Protein AF-A0A9D2GUN9-F1 (afdb_monomer_lite)

Foldseek 3Di:
DDDPVQVCLLVVLLVWDQDPVGNQKTWDAFPVRDIWIQHNVQQFTRQADPVDPAGQAEPDRPLTGNPDPQSVQLVVVVSLCRNLPQTRNQKYAQDFDDDDPDGLGTQGIFGDDPNATAEGEHTDEPDPRLVVQLVVCLVQNHVQLVVCLSGVRYQKYWYKYWHDDPSHIDMWIFMDGDDPVLSPDNDSRRSSLPGPSHTQGDFDRDPPRHPPRGFRAFDFLLNDDDDDPVVVVVVVVVLVVVCVSVVPPPVVVSVVVVVLLVLLVVQQNVPGDRGDGGLSDDGPPPDDPVRNVVSSVVSSVSSVVVD

Radius of gyration: 21.94 Å; chains: 1; bounding box: 58×34×63 Å

Structure (mmCIF, N/CA/C/O backbone):
data_AF-A0A9D2GUN9-F1
#
_entry.id   AF-A0A9D2GUN9-F1
#
loop_
_atom_site.group_PDB
_atom_site.id
_atom_site.type_symbol
_atom_site.label_atom_id
_atom_site.label_alt_id
_atom_site.label_comp_id
_atom_site.label_asym_id
_atom_site.label_entity_id
_atom_site.label_seq_id
_atom_site.pdbx_PDB_ins_code
_atom_site.Cartn_x
_atom_site.Cartn_y
_atom_site.Cartn_z
_atom_site.occupancy
_atom_site.B_iso_or_equiv
_atom_site.auth_seq_id
_atom_site.auth_comp_id
_atom_site.auth_asym_id
_atom_site.auth_atom_id
_atom_site.pdbx_PDB_model_num
ATOM 1 N N . MET A 1 1 ? -11.005 19.463 8.622 1.00 54.69 1 MET A N 1
ATOM 2 C CA . MET A 1 1 ? -11.793 18.453 9.357 1.00 54.69 1 MET A CA 1
ATOM 3 C C . MET A 1 1 ? -12.747 17.822 8.369 1.00 54.69 1 MET A C 1
ATOM 5 O O . MET A 1 1 ? -13.427 18.565 7.670 1.00 54.69 1 MET A O 1
ATOM 9 N N . ILE A 1 2 ? -12.725 16.495 8.261 1.00 71.75 2 ILE A N 1
ATOM 10 C CA . ILE A 1 2 ? -13.729 15.745 7.501 1.00 71.75 2 ILE A CA 1
ATOM 11 C C . ILE A 1 2 ? -15.067 15.873 8.242 1.00 71.75 2 ILE A C 1
ATOM 13 O O . ILE A 1 2 ? -15.077 15.878 9.473 1.00 71.75 2 ILE A O 1
ATOM 17 N N . ASN A 1 3 ? -16.174 16.079 7.531 1.00 86.44 3 ASN A N 1
ATOM 18 C CA . ASN A 1 3 ? -17.472 16.225 8.191 1.00 86.44 3 ASN A CA 1
ATOM 19 C C . ASN A 1 3 ? -18.106 14.845 8.472 1.00 86.44 3 ASN A C 1
ATOM 21 O O . ASN A 1 3 ? -17.776 13.857 7.817 1.00 86.44 3 ASN A O 1
ATOM 25 N N . ASN A 1 4 ? -19.033 14.768 9.433 1.00 89.88 4 ASN A N 1
ATOM 26 C CA . ASN A 1 4 ? -19.649 13.492 9.824 1.00 89.88 4 ASN A CA 1
ATOM 27 C C . ASN A 1 4 ? -20.390 12.802 8.673 1.00 89.88 4 ASN A C 1
ATOM 29 O O . ASN A 1 4 ? -20.385 11.578 8.607 1.00 89.88 4 ASN A O 1
ATOM 33 N N . GLN A 1 5 ? -20.991 13.562 7.756 1.00 90.94 5 GLN A N 1
ATOM 34 C CA . GLN A 1 5 ? -21.672 12.991 6.596 1.00 90.94 5 GLN A CA 1
ATOM 35 C C . GLN A 1 5 ? -20.683 12.278 5.661 1.00 90.94 5 GLN A C 1
ATOM 37 O O . GLN A 1 5 ? -20.928 11.141 5.277 1.00 90.94 5 GLN A O 1
ATOM 42 N N . GLN A 1 6 ? -19.535 12.894 5.376 1.00 91.31 6 GLN A N 1
ATOM 43 C CA . GLN A 1 6 ? -18.455 12.295 4.590 1.00 91.31 6 GLN A CA 1
ATOM 44 C C . GLN A 1 6 ? -17.904 11.033 5.260 1.00 91.31 6 GLN A C 1
ATOM 46 O O . GLN A 1 6 ? -17.637 10.049 4.576 1.00 91.31 6 GLN A O 1
ATOM 51 N N . ILE A 1 7 ? -17.767 11.032 6.594 1.00 94.62 7 ILE A N 1
ATOM 52 C CA . ILE A 1 7 ? -17.364 9.827 7.333 1.00 94.62 7 ILE A CA 1
ATOM 53 C C . ILE A 1 7 ? -18.411 8.724 7.148 1.00 94.62 7 ILE A C 1
ATOM 55 O O . ILE A 1 7 ? -18.041 7.600 6.823 1.00 94.62 7 ILE A O 1
ATOM 59 N N . VAL A 1 8 ? -19.703 9.028 7.327 1.00 94.94 8 VAL A N 1
ATOM 60 C CA . VAL A 1 8 ? -20.792 8.049 7.156 1.00 94.94 8 VAL A CA 1
ATOM 61 C C . VAL A 1 8 ? -20.799 7.476 5.742 1.00 94.94 8 VAL A C 1
ATOM 63 O O . VAL A 1 8 ? -20.884 6.259 5.592 1.00 94.94 8 VAL A O 1
ATOM 66 N N . GLU A 1 9 ? -20.688 8.315 4.713 1.00 94.38 9 GLU A N 1
ATOM 67 C CA . GLU A 1 9 ? -20.630 7.878 3.314 1.00 94.38 9 GLU A CA 1
ATOM 68 C C . GLU A 1 9 ? -19.440 6.937 3.078 1.00 94.38 9 GLU A C 1
ATOM 70 O O . GLU A 1 9 ? -19.610 5.845 2.532 1.00 94.38 9 GLU A O 1
ATOM 75 N N . PHE A 1 10 ? -18.261 7.298 3.589 1.00 95.75 10 PHE A N 1
ATOM 76 C CA . PHE A 1 10 ? -17.045 6.506 3.437 1.00 95.75 10 PHE A CA 1
ATOM 77 C C . PHE A 1 10 ? -17.117 5.149 4.153 1.00 95.75 10 PHE A C 1
ATOM 79 O O . PHE A 1 10 ? -16.852 4.112 3.544 1.00 95.75 10 PHE A O 1
ATOM 86 N N . ILE A 1 11 ? -17.539 5.112 5.423 1.00 96.94 11 ILE A N 1
ATOM 87 C CA . ILE A 1 11 ? -17.667 3.845 6.163 1.00 96.94 11 ILE A CA 1
ATOM 88 C C . ILE A 1 11 ? -18.816 2.983 5.630 1.00 96.94 11 ILE A C 1
ATOM 90 O O . ILE A 1 11 ? -18.715 1.757 5.624 1.00 96.94 11 ILE A O 1
ATOM 94 N N . SER A 1 12 ? -19.890 3.594 5.127 1.00 95.94 12 SER A N 1
ATOM 95 C CA . SER A 1 12 ? -20.993 2.854 4.505 1.00 95.94 12 SER A CA 1
ATOM 96 C C . SER A 1 12 ? -20.545 2.192 3.204 1.00 95.94 12 SER A C 1
ATOM 98 O O . SER A 1 12 ? -20.917 1.048 2.951 1.00 95.94 12 SER A O 1
ATOM 100 N N . ALA A 1 13 ? -19.693 2.859 2.418 1.00 96.31 13 ALA A N 1
ATOM 101 C CA . ALA A 1 13 ? -19.076 2.279 1.226 1.00 96.31 13 ALA A CA 1
ATOM 102 C C . ALA A 1 13 ? -18.136 1.108 1.559 1.00 96.31 13 ALA A C 1
ATOM 104 O O . ALA A 1 13 ? -18.064 0.146 0.801 1.00 96.31 13 ALA A O 1
ATOM 105 N N . MET A 1 14 ? -17.492 1.133 2.733 1.00 96.62 14 MET A N 1
ATOM 106 C CA . MET A 1 14 ? -16.777 -0.027 3.281 1.00 96.62 14 MET A CA 1
ATOM 107 C C . MET A 1 14 ? -17.716 -1.119 3.816 1.00 96.62 14 MET A C 1
ATOM 109 O O . MET A 1 14 ? -17.244 -2.167 4.237 1.00 96.62 14 MET A O 1
ATOM 113 N N . GLY A 1 15 ? -19.034 -0.923 3.853 1.00 96.56 15 GLY A N 1
ATOM 114 C CA . GLY A 1 15 ? -19.992 -1.915 4.349 1.00 96.56 15 GLY A CA 1
ATOM 115 C C . GLY A 1 15 ? -20.235 -1.891 5.861 1.00 96.56 15 GLY A C 1
ATOM 116 O O . GLY A 1 15 ? -20.828 -2.836 6.389 1.00 96.56 15 GLY A O 1
ATOM 117 N N . TYR A 1 16 ? -19.823 -0.832 6.566 1.00 97.25 16 TYR A N 1
ATOM 118 C CA . TYR A 1 16 ? -20.257 -0.603 7.946 1.00 97.25 16 TYR A CA 1
ATOM 119 C C . TYR A 1 16 ? -21.747 -0.265 7.974 1.00 97.25 16 TYR A C 1
ATOM 121 O O . TYR A 1 16 ? -22.253 0.471 7.128 1.00 97.25 16 TYR A O 1
ATOM 129 N N . LYS A 1 17 ? -22.461 -0.787 8.972 1.00 96.06 17 LYS A N 1
ATOM 130 C CA . LYS A 1 17 ? -23.901 -0.566 9.142 1.00 96.06 17 LYS A CA 1
ATOM 131 C C . LYS A 1 17 ? -24.196 0.002 10.525 1.00 96.06 17 LYS A C 1
ATOM 133 O O . LYS A 1 17 ? -23.518 -0.391 11.477 1.00 96.06 17 LYS A O 1
ATOM 138 N N . PRO A 1 18 ? -25.203 0.879 10.669 1.00 94.75 18 PRO A N 1
ATOM 139 C CA . PRO A 1 18 ? -25.624 1.339 11.982 1.00 94.75 18 PRO A CA 1
ATOM 140 C C . PRO A 1 18 ? -26.090 0.145 12.821 1.00 94.75 18 PRO A C 1
ATOM 142 O O . PRO A 1 18 ? -26.769 -0.763 12.334 1.00 94.75 18 PRO A O 1
ATOM 145 N N . SER A 1 19 ? -25.712 0.144 14.092 1.00 90.50 19 SER A N 1
ATOM 146 C CA . SER A 1 19 ? -26.159 -0.845 15.060 1.00 90.50 19 SER A CA 1
ATOM 147 C C . SER A 1 19 ? -27.660 -0.710 15.279 1.00 90.50 19 SER A C 1
ATOM 149 O O . SER A 1 19 ? -28.186 0.399 15.381 1.00 90.50 19 SER A O 1
ATOM 151 N N . SER A 1 20 ? -28.357 -1.841 15.418 1.00 82.25 20 SER A N 1
ATOM 152 C CA . SER A 1 20 ? -29.814 -1.879 15.613 1.00 82.25 20 SER A CA 1
ATOM 153 C C . SER A 1 20 ? -30.290 -1.047 16.806 1.00 82.25 20 SER A C 1
ATOM 155 O O . SER A 1 20 ? -31.435 -0.607 16.835 1.00 82.25 20 SER A O 1
ATOM 157 N N . ASN A 1 21 ? -29.410 -0.841 17.790 1.00 80.31 21 ASN A N 1
ATOM 158 C CA . ASN A 1 21 ? -29.735 -0.202 19.060 1.00 80.31 21 ASN A CA 1
ATOM 159 C C . ASN A 1 21 ? -29.181 1.229 19.176 1.00 80.31 21 ASN A C 1
ATOM 161 O O . ASN A 1 21 ? -29.486 1.906 20.155 1.00 80.31 21 ASN A O 1
ATOM 165 N N . ASN A 1 22 ? -28.337 1.679 18.238 1.00 82.88 22 ASN A N 1
ATOM 166 C CA . ASN A 1 22 ? -27.714 3.003 18.283 1.00 82.88 22 ASN A CA 1
ATOM 167 C C . ASN A 1 22 ? -27.275 3.463 16.881 1.00 82.88 22 ASN A C 1
ATOM 169 O O . ASN A 1 22 ? -26.319 2.922 16.325 1.00 82.88 22 ASN A O 1
ATOM 173 N N . SER A 1 23 ? -27.934 4.494 16.344 1.00 81.31 23 SER A N 1
ATOM 174 C CA . SER A 1 23 ? -27.620 5.080 15.033 1.00 81.31 23 SER A CA 1
ATOM 175 C C . SER A 1 23 ? -26.269 5.794 14.975 1.00 81.31 23 SER A C 1
ATOM 177 O O . SER A 1 23 ? -25.735 5.968 13.885 1.00 81.31 23 SER A O 1
ATOM 179 N N . ASP A 1 24 ? -25.703 6.176 16.123 1.00 89.44 24 ASP A N 1
ATOM 180 C CA . ASP A 1 24 ? -24.382 6.812 16.216 1.00 89.44 24 ASP A CA 1
ATOM 181 C C . ASP A 1 24 ? -23.243 5.782 16.256 1.00 89.44 24 ASP A C 1
ATOM 183 O O . ASP A 1 24 ? -22.078 6.139 16.419 1.00 89.44 24 ASP A O 1
ATOM 187 N N 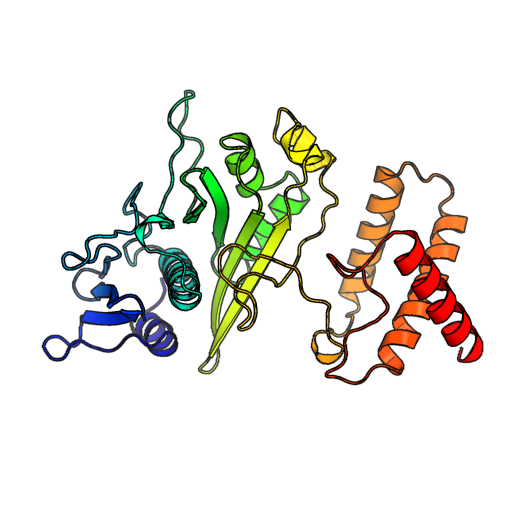. TYR A 1 25 ? -23.563 4.491 16.155 1.00 93.88 25 TYR A N 1
ATOM 188 C CA . TYR A 1 25 ? -22.604 3.407 16.291 1.00 93.88 25 TYR A CA 1
ATOM 189 C C . TYR A 1 25 ? -22.663 2.501 15.070 1.00 93.88 25 TYR A C 1
ATOM 191 O O . TYR A 1 25 ? -23.640 1.783 14.867 1.00 93.88 25 TYR A O 1
ATOM 199 N N . TYR A 1 26 ? -21.614 2.523 14.260 1.00 97.38 26 TYR A N 1
ATOM 200 C CA . TYR A 1 26 ? -21.518 1.739 13.036 1.00 97.38 26 TYR A CA 1
ATOM 201 C C . TYR A 1 26 ? -20.609 0.540 13.259 1.00 97.38 26 TYR A C 1
ATOM 203 O O . TYR A 1 26 ? -19.558 0.670 13.879 1.00 97.38 26 TYR A O 1
ATOM 211 N N . ILE A 1 27 ? -21.004 -0.626 12.759 1.00 96.69 27 ILE A N 1
ATOM 212 C CA . ILE A 1 27 ? -20.282 -1.886 12.942 1.00 96.69 27 ILE A CA 1
ATOM 213 C C . ILE A 1 27 ? -20.088 -2.544 11.582 1.00 96.69 27 ILE A C 1
ATOM 215 O O . ILE A 1 27 ? -21.017 -2.598 10.770 1.00 96.69 27 ILE A O 1
ATOM 219 N N . LYS A 1 28 ? -18.900 -3.101 11.365 1.00 97.50 28 LYS A N 1
ATOM 220 C CA . LYS A 1 28 ? -18.649 -4.083 10.314 1.00 97.50 28 LYS A CA 1
ATOM 221 C C . LYS A 1 28 ? -18.151 -5.375 10.945 1.00 97.50 28 LYS A C 1
ATOM 223 O O . LYS A 1 28 ? -17.263 -5.346 11.792 1.00 97.50 28 LYS A O 1
ATOM 228 N N . ARG A 1 29 ? -18.727 -6.499 10.514 1.00 96.69 29 ARG A N 1
ATOM 229 C CA . ARG A 1 29 ? -18.283 -7.848 10.875 1.00 96.69 29 ARG A CA 1
ATOM 230 C C . ARG A 1 29 ? -17.602 -8.494 9.674 1.00 96.69 29 ARG A C 1
ATOM 232 O O . ARG A 1 29 ? -18.178 -8.515 8.587 1.00 96.69 29 ARG A O 1
ATOM 239 N N . TYR A 1 30 ? -16.404 -9.020 9.883 1.00 96.81 30 TYR A N 1
ATOM 240 C CA . TYR A 1 30 ? -15.588 -9.670 8.857 1.00 96.81 30 TYR A CA 1
ATOM 241 C C . TYR A 1 30 ? -15.845 -11.183 8.811 1.00 96.81 30 TYR A C 1
ATOM 243 O O . TYR A 1 30 ? -16.461 -11.748 9.717 1.00 96.81 30 TYR A O 1
ATOM 251 N N . MET A 1 31 ? -15.372 -11.864 7.760 1.00 93.12 31 MET A N 1
ATOM 252 C CA . MET A 1 31 ? -15.597 -13.309 7.575 1.00 93.12 31 MET A CA 1
ATOM 253 C C . MET A 1 31 ? -15.026 -14.163 8.715 1.00 93.12 31 MET A C 1
ATOM 255 O O . MET A 1 31 ? -15.613 -15.181 9.068 1.00 93.12 31 MET A O 1
ATOM 259 N N . CYS A 1 32 ? -13.918 -13.729 9.323 1.00 91.56 32 CYS A N 1
ATOM 260 C CA . CYS A 1 32 ? -13.319 -14.365 10.500 1.00 91.56 32 CYS A CA 1
ATOM 261 C C . CYS A 1 32 ? -14.127 -14.152 11.796 1.00 91.56 32 CYS A C 1
ATOM 263 O O . CYS A 1 32 ? -13.738 -14.645 12.849 1.00 91.56 32 CYS A O 1
ATOM 265 N N . GLY A 1 33 ? -15.240 -13.416 11.739 1.00 94.88 33 GLY A N 1
ATOM 266 C CA . GLY A 1 33 ? -16.088 -13.097 12.886 1.00 94.88 33 GLY A CA 1
ATOM 267 C C . GLY A 1 33 ? -15.685 -11.833 13.647 1.00 94.88 33 GLY A C 1
ATOM 268 O O . GLY A 1 33 ? -16.486 -11.378 14.458 1.00 94.88 33 GLY A O 1
ATOM 269 N N . TYR A 1 34 ? -14.516 -11.249 13.356 1.00 97.69 34 TYR A N 1
ATOM 270 C CA . TYR A 1 34 ? -14.033 -10.016 13.988 1.00 97.69 34 TYR A CA 1
ATOM 271 C C . TYR A 1 34 ? -14.960 -8.829 13.704 1.00 97.69 34 TYR A C 1
ATOM 273 O O . TYR A 1 34 ? -15.482 -8.705 12.591 1.00 97.69 34 TYR A O 1
ATOM 281 N N . GLU A 1 35 ? -15.145 -7.944 14.681 1.00 96.88 35 GLU A N 1
ATOM 282 C CA . GLU A 1 35 ? -15.937 -6.717 14.548 1.00 96.88 35 GLU A CA 1
ATOM 283 C C . GLU A 1 35 ? -15.080 -5.457 14.742 1.00 96.88 35 GLU A C 1
ATOM 285 O O . GLU A 1 35 ? -14.403 -5.309 15.754 1.00 96.88 35 GLU A O 1
ATOM 290 N N . ILE A 1 36 ? -15.170 -4.502 13.809 1.00 98.00 36 ILE A N 1
ATOM 291 C CA . ILE A 1 36 ? -14.683 -3.128 14.024 1.00 98.00 36 ILE A CA 1
ATOM 292 C C . ILE A 1 36 ? -15.884 -2.197 14.141 1.00 98.00 36 ILE A C 1
ATOM 294 O O . ILE A 1 36 ? -16.862 -2.326 13.396 1.00 98.00 36 ILE A O 1
ATOM 298 N N . CYS A 1 37 ? -15.788 -1.229 15.053 1.00 96.06 37 CYS A N 1
ATOM 299 C CA . CYS A 1 37 ? -16.808 -0.209 15.254 1.00 96.06 37 CYS A CA 1
ATOM 300 C C . CYS A 1 37 ? -16.318 1.223 15.046 1.00 96.06 37 CYS A C 1
ATOM 302 O O . CYS A 1 37 ? -15.150 1.544 15.247 1.00 96.06 37 CYS A O 1
ATOM 304 N N . VAL A 1 38 ? -17.259 2.094 14.689 1.00 97.69 38 VAL A N 1
ATOM 305 C CA . VAL A 1 38 ? -17.090 3.542 14.564 1.00 97.69 38 VAL A CA 1
ATOM 306 C C . VAL A 1 38 ? -18.175 4.212 15.413 1.00 97.69 38 VAL A C 1
ATOM 308 O O . VAL A 1 38 ? -19.363 4.114 15.107 1.00 97.69 38 VAL A O 1
ATOM 311 N N . ASP A 1 39 ? -17.767 4.843 16.513 1.00 96.12 39 ASP A N 1
ATOM 312 C CA . ASP A 1 39 ? -18.625 5.498 17.507 1.00 96.12 39 ASP A CA 1
ATOM 313 C C . ASP A 1 39 ? -18.595 7.017 17.289 1.00 96.12 39 ASP A C 1
ATOM 315 O O . ASP A 1 39 ? -17.636 7.691 17.668 1.00 96.12 39 ASP A O 1
ATOM 319 N N . PHE A 1 40 ? -19.650 7.569 16.688 1.00 95.25 40 PHE A N 1
ATOM 320 C CA . PHE A 1 40 ? -19.777 9.004 16.416 1.00 95.25 40 PHE A CA 1
ATOM 321 C C . PHE A 1 40 ? -20.025 9.833 17.675 1.00 95.25 40 PHE A C 1
ATOM 323 O O . PHE A 1 40 ? -19.707 11.018 17.694 1.00 95.25 40 PHE A O 1
ATOM 330 N N . LYS A 1 41 ? -20.555 9.231 18.747 1.00 93.31 41 LYS A N 1
ATOM 331 C CA . LYS A 1 41 ? -20.778 9.939 20.012 1.00 93.31 41 LYS A CA 1
ATOM 332 C C . LYS A 1 41 ? -19.463 10.176 20.750 1.00 93.31 41 LYS A C 1
ATOM 334 O O . LYS A 1 41 ? -19.302 11.204 21.405 1.00 93.31 41 LYS A O 1
ATOM 339 N N . LYS A 1 42 ? -18.545 9.210 20.677 1.00 94.19 42 LYS A N 1
ATOM 340 C CA . LYS A 1 42 ? -17.195 9.321 21.248 1.00 94.19 42 LYS A CA 1
ATOM 341 C C . LYS A 1 42 ? -16.154 9.837 20.259 1.00 94.19 42 LYS A C 1
ATOM 343 O O . LYS A 1 42 ? -15.033 10.100 20.685 1.00 94.19 42 LYS A O 1
ATOM 348 N N . GLU A 1 43 ? -16.511 9.957 18.982 1.00 95.69 43 GLU A N 1
ATOM 349 C CA . GLU A 1 43 ? -15.595 10.267 17.880 1.00 95.69 43 GLU A CA 1
ATOM 350 C C . GLU A 1 43 ? -14.401 9.298 17.838 1.00 95.69 43 GLU A C 1
ATOM 352 O O . GLU A 1 43 ? -13.233 9.699 17.763 1.00 95.69 43 GLU A O 1
ATOM 357 N N . GLN A 1 44 ? -14.703 8.000 17.946 1.00 96.38 44 GLN A N 1
ATOM 358 C CA . GLN A 1 44 ? -13.723 6.924 18.093 1.00 96.38 44 GLN A CA 1
ATOM 359 C C . GLN A 1 44 ? -13.912 5.808 17.071 1.00 96.38 44 GLN A C 1
ATOM 361 O O . GLN A 1 44 ? -15.027 5.440 16.711 1.00 96.38 44 GLN A O 1
ATOM 366 N N . ILE A 1 45 ? -12.791 5.225 16.664 1.00 98.00 45 ILE A N 1
ATOM 367 C CA . ILE A 1 45 ? -12.731 3.974 15.914 1.00 98.00 45 ILE A CA 1
ATOM 368 C C . ILE A 1 45 ? -12.275 2.908 16.904 1.00 98.00 45 ILE A C 1
ATOM 370 O O . ILE A 1 45 ? -11.199 3.021 17.490 1.00 98.00 45 ILE A O 1
ATOM 374 N N . CYS A 1 46 ? -13.093 1.889 17.131 1.00 96.62 46 CYS A N 1
ATOM 375 C CA . CYS A 1 46 ? -12.784 0.821 18.065 1.00 96.62 46 CYS A CA 1
ATOM 376 C C . CYS A 1 46 ? -12.328 -0.428 17.310 1.00 96.62 46 CYS A C 1
ATOM 378 O O . CYS A 1 46 ? -13.129 -1.195 16.780 1.00 96.62 46 CYS A O 1
ATOM 380 N N . TYR A 1 47 ? -11.003 -0.585 17.278 1.00 97.44 47 TYR A N 1
ATOM 381 C CA . TYR A 1 47 ? -10.304 -1.705 16.651 1.00 97.44 47 TYR A CA 1
ATOM 382 C C . TYR A 1 47 ? -10.276 -2.973 17.508 1.00 97.44 47 TYR A C 1
ATOM 384 O O . TYR A 1 47 ? -9.990 -4.022 16.962 1.00 97.44 47 TYR A O 1
ATOM 392 N N . ILE A 1 48 ? -10.542 -2.888 18.819 1.00 95.75 48 ILE A N 1
ATOM 393 C CA . ILE A 1 48 ? -10.554 -4.043 19.732 1.00 95.75 48 ILE A CA 1
ATOM 394 C C . ILE A 1 48 ? -11.958 -4.646 19.792 1.00 95.75 48 ILE A C 1
ATOM 396 O O . ILE A 1 48 ? -12.895 -3.992 20.258 1.00 95.75 48 ILE A O 1
ATOM 400 N N . ASP A 1 49 ? -12.077 -5.914 19.407 1.00 93.56 49 ASP A N 1
ATOM 401 C CA . ASP A 1 49 ? -13.309 -6.694 19.519 1.00 93.56 49 ASP A CA 1
ATOM 402 C C . ASP A 1 49 ? -13.299 -7.522 20.804 1.00 93.56 49 ASP A C 1
ATOM 404 O O . ASP A 1 49 ? -12.712 -8.598 20.866 1.00 93.56 49 ASP A O 1
ATOM 408 N N . THR A 1 50 ? -13.998 -7.075 21.842 1.00 89.69 50 THR A N 1
ATOM 409 C CA . THR A 1 50 ? -14.016 -7.762 23.145 1.00 89.69 50 THR A CA 1
ATOM 410 C C . THR A 1 50 ? -14.591 -9.184 23.119 1.00 89.69 50 THR A C 1
ATOM 412 O O . THR A 1 50 ? -14.473 -9.893 24.119 1.00 89.69 50 THR A O 1
ATOM 415 N N . LYS A 1 51 ? -15.209 -9.616 22.013 1.00 90.19 51 LYS A N 1
ATOM 416 C CA . LYS A 1 51 ? -15.753 -10.971 21.840 1.00 90.19 51 LYS A CA 1
ATOM 417 C C . LYS A 1 51 ? -14.786 -11.921 21.128 1.00 90.19 51 LYS A C 1
ATOM 419 O O . LYS A 1 51 ? -15.042 -13.123 21.112 1.00 90.19 51 LYS A O 1
ATOM 424 N N . SER A 1 52 ? -13.709 -11.404 20.540 1.00 91.19 52 SER A N 1
ATOM 425 C CA . SER A 1 52 ? -12.712 -12.191 19.811 1.00 91.19 52 SER A CA 1
ATOM 426 C C . SER A 1 52 ? -11.546 -12.613 20.714 1.00 91.19 52 SER A C 1
ATOM 428 O O . SER A 1 52 ? -11.122 -11.875 21.605 1.00 91.19 52 SER A O 1
ATOM 430 N N . SER A 1 53 ? -10.980 -13.796 20.472 1.00 90.50 53 SER A N 1
ATOM 431 C CA . SER A 1 53 ? -9.722 -14.231 21.099 1.00 90.50 53 SER A CA 1
ATOM 432 C C . SER A 1 53 ? -8.478 -13.677 20.398 1.00 90.50 53 SER A C 1
ATOM 434 O O . SER A 1 53 ? -7.406 -13.634 20.995 1.00 90.50 53 SER A O 1
ATOM 436 N N . GLU A 1 54 ? -8.608 -13.258 19.141 1.00 92.56 54 GLU A N 1
ATOM 437 C CA . GLU A 1 54 ? -7.543 -12.636 18.351 1.00 92.56 54 GLU A CA 1
ATOM 438 C C . GLU A 1 54 ? -7.802 -11.137 18.261 1.00 92.56 54 GLU A C 1
ATOM 440 O O . GLU A 1 54 ? -8.932 -10.745 17.989 1.00 92.56 54 GLU A O 1
ATOM 445 N N . GLN A 1 55 ? -6.790 -10.300 18.492 1.00 96.94 55 GLN A N 1
ATOM 446 C CA . GLN A 1 55 ? -6.956 -8.847 18.555 1.00 96.94 55 GLN A CA 1
ATOM 447 C C . GLN A 1 55 ? -5.963 -8.130 17.665 1.00 96.94 55 GLN A C 1
ATOM 449 O O . GLN A 1 55 ? -4.783 -8.464 17.707 1.00 96.94 55 GLN A O 1
ATOM 454 N N . ILE A 1 56 ? -6.422 -7.085 16.975 1.00 98.19 56 ILE A N 1
ATOM 455 C CA . ILE A 1 56 ? -5.520 -6.052 16.465 1.00 98.19 56 ILE A CA 1
ATOM 456 C C . ILE A 1 56 ? -4.701 -5.508 17.639 1.00 98.19 56 ILE A C 1
ATOM 458 O O . ILE A 1 56 ? -5.235 -5.195 18.707 1.00 98.19 56 ILE A O 1
ATOM 462 N N . ILE A 1 57 ? -3.391 -5.411 17.449 1.00 97.50 57 ILE A N 1
ATOM 463 C CA . ILE A 1 57 ? -2.458 -4.959 18.477 1.00 97.50 57 ILE A CA 1
ATOM 464 C C . ILE A 1 57 ? -2.331 -3.440 18.364 1.00 97.50 57 ILE A C 1
ATOM 466 O O . ILE A 1 57 ? -2.028 -2.919 17.297 1.00 97.50 57 ILE A O 1
ATOM 470 N N . LEU A 1 58 ? -2.544 -2.711 19.459 1.00 96.62 58 LEU A N 1
ATOM 471 C CA . LEU A 1 58 ? -2.446 -1.249 19.475 1.00 96.62 58 LEU A CA 1
ATOM 472 C C . LEU A 1 58 ? -1.166 -0.807 20.192 1.00 96.62 58 LEU A C 1
ATOM 474 O O . LEU A 1 58 ? -1.034 -1.005 21.399 1.00 96.62 58 LEU A O 1
ATOM 478 N N . GLY A 1 59 ? -0.236 -0.181 19.466 1.00 93.50 59 GLY A N 1
ATOM 479 C CA . GLY A 1 59 ? 0.929 0.502 20.044 1.00 93.50 59 GLY A CA 1
ATOM 480 C C . GLY A 1 59 ? 0.602 1.902 20.586 1.00 93.50 59 GLY A C 1
ATOM 481 O O . GLY A 1 59 ? 1.301 2.432 21.459 1.00 93.50 59 GLY A O 1
ATOM 482 N N . ASP A 1 60 ? -0.480 2.503 20.088 1.00 91.81 60 ASP A N 1
ATOM 483 C CA . ASP A 1 60 ? -1.092 3.746 20.557 1.00 91.81 60 ASP A CA 1
ATOM 484 C C . ASP A 1 60 ? -2.562 3.820 20.090 1.00 91.81 60 ASP A C 1
ATOM 486 O O . ASP A 1 60 ? -3.056 2.938 19.396 1.00 91.81 60 ASP A O 1
ATOM 490 N N . THR A 1 61 ? -3.267 4.886 20.466 1.00 93.19 61 THR A N 1
ATOM 491 C CA . THR A 1 61 ? -4.670 5.166 20.116 1.00 93.19 61 THR A CA 1
ATOM 492 C C . THR A 1 61 ? -4.825 6.447 19.284 1.00 93.19 61 THR A C 1
ATOM 494 O O . THR A 1 61 ? -5.938 6.933 19.051 1.00 93.19 61 THR A O 1
ATOM 497 N N . THR A 1 62 ? -3.712 7.019 18.807 1.00 92.94 62 THR A N 1
ATOM 498 C CA . THR A 1 62 ? -3.688 8.251 18.003 1.00 92.94 62 THR A CA 1
ATOM 499 C C . THR A 1 62 ? -4.418 8.115 16.664 1.00 92.94 62 THR A C 1
ATOM 501 O O . THR A 1 62 ? -5.052 9.085 16.241 1.00 92.94 62 THR A O 1
ATOM 504 N N . THR A 1 63 ? -4.455 6.911 16.085 1.00 94.38 63 THR A N 1
ATOM 505 C CA . THR A 1 63 ? -5.216 6.563 14.867 1.00 94.38 63 THR A CA 1
ATOM 506 C C . THR A 1 63 ? -6.656 6.103 15.134 1.00 94.38 63 THR A C 1
ATOM 508 O O . THR A 1 63 ? -7.397 5.780 14.210 1.00 94.38 63 THR A O 1
ATOM 511 N N . SER A 1 64 ? -7.097 6.076 16.397 1.00 96.31 64 SER A N 1
ATOM 512 C CA . SER A 1 64 ? -8.399 5.528 16.822 1.00 96.31 64 SER A CA 1
ATOM 513 C C . SER A 1 64 ? -9.466 6.598 17.110 1.00 96.31 64 SER A C 1
ATOM 515 O O . SER A 1 64 ? -10.409 6.356 17.860 1.00 96.31 64 SER A O 1
ATOM 517 N N . ASN A 1 65 ? -9.319 7.811 16.569 1.00 96.12 65 ASN A N 1
ATOM 518 C CA . ASN A 1 65 ? -10.211 8.953 16.829 1.00 96.12 65 ASN A CA 1
ATOM 519 C C . ASN A 1 65 ? -10.471 9.787 15.563 1.00 96.12 65 ASN A C 1
ATOM 521 O O . ASN A 1 65 ? -9.794 9.599 14.559 1.00 96.12 65 ASN A O 1
ATOM 525 N N . PHE A 1 66 ? -11.412 10.733 15.597 1.00 95.44 66 PHE A N 1
ATOM 526 C CA . PHE A 1 66 ? -11.790 11.507 14.398 1.00 95.44 66 PHE A CA 1
ATOM 527 C C . PHE A 1 66 ? -10.979 12.803 14.200 1.00 95.44 66 PHE A C 1
ATOM 529 O O . PHE A 1 66 ? -11.273 13.590 13.300 1.00 95.44 66 PHE A O 1
ATOM 536 N N . LYS A 1 67 ? -9.953 13.065 15.027 1.00 93.50 67 LYS A N 1
ATOM 537 C CA . LYS A 1 67 ? -9.228 14.351 15.015 1.00 93.50 67 LYS A CA 1
ATOM 538 C C . LYS A 1 67 ? -8.396 14.562 13.752 1.00 93.50 67 LYS A C 1
ATOM 540 O O . LYS A 1 67 ? -8.169 15.708 13.368 1.00 93.50 67 LYS A O 1
ATOM 545 N N . ASN A 1 68 ? -7.935 13.483 13.124 1.00 93.81 68 ASN A N 1
ATOM 546 C CA . ASN A 1 68 ? -7.177 13.522 11.879 1.00 93.81 68 ASN A CA 1
ATOM 547 C C . ASN A 1 68 ? -7.908 12.709 10.805 1.00 93.81 68 ASN A C 1
ATOM 549 O O . ASN A 1 68 ? -8.287 11.567 11.045 1.00 93.81 68 ASN A O 1
ATOM 553 N N . SER A 1 69 ? -8.087 13.283 9.613 1.00 94.00 69 SER A N 1
ATOM 554 C CA . SER A 1 69 ? -8.681 12.576 8.473 1.00 94.00 69 SER A CA 1
ATOM 555 C C . SER A 1 69 ? -7.854 11.366 8.031 1.00 94.00 69 SER A C 1
ATOM 557 O O . SER A 1 69 ? -8.421 10.412 7.510 1.00 94.00 69 SER A O 1
ATOM 559 N N . GLU A 1 70 ? -6.541 11.375 8.280 1.00 96.38 70 GLU A N 1
ATOM 560 C CA . GLU A 1 70 ? -5.652 10.232 8.025 1.00 96.38 70 GLU A CA 1
ATOM 561 C C . GLU A 1 70 ? -6.084 8.972 8.789 1.00 96.38 70 GLU A C 1
ATOM 563 O O . GLU A 1 70 ? -5.965 7.868 8.269 1.00 96.38 70 GLU A O 1
ATOM 568 N N . ASN A 1 71 ? -6.709 9.123 9.962 1.00 97.50 71 ASN A N 1
ATOM 569 C CA . ASN A 1 71 ? -7.195 7.994 10.757 1.00 97.50 71 ASN A CA 1
ATOM 570 C C . ASN A 1 71 ? -8.268 7.175 10.022 1.00 97.50 71 ASN A C 1
ATOM 572 O O . ASN A 1 71 ? -8.399 5.975 10.256 1.00 97.50 71 ASN A O 1
ATOM 576 N N . PHE A 1 72 ? -9.019 7.797 9.108 1.00 97.94 72 PHE A N 1
ATOM 577 C CA . PHE A 1 72 ? -9.980 7.084 8.268 1.00 97.94 72 PHE A CA 1
ATOM 578 C C . PHE A 1 72 ? -9.307 6.360 7.098 1.00 97.94 72 PHE A C 1
ATOM 580 O O . PHE A 1 72 ? -9.798 5.314 6.687 1.00 97.94 72 PHE A O 1
ATOM 587 N N . VAL A 1 73 ? -8.165 6.853 6.608 1.00 98.50 73 VAL A N 1
ATOM 588 C CA . VAL A 1 73 ? -7.331 6.119 5.641 1.00 98.50 73 VAL A CA 1
ATOM 589 C C . VAL A 1 73 ? -6.746 4.869 6.304 1.00 98.50 73 VAL A C 1
ATOM 591 O O . VAL A 1 73 ? -6.802 3.790 5.721 1.00 98.50 73 VAL A O 1
ATOM 594 N N . VAL A 1 74 ? -6.276 4.988 7.553 1.00 98.75 74 VAL A N 1
ATOM 595 C CA . VAL A 1 74 ? -5.829 3.839 8.362 1.00 98.75 74 VAL A CA 1
ATOM 596 C C . VAL A 1 74 ? -6.963 2.828 8.541 1.00 98.75 74 VAL A C 1
ATOM 598 O O . VAL A 1 74 ? -6.770 1.645 8.270 1.00 98.75 74 VAL A O 1
ATOM 601 N N . LEU A 1 75 ? -8.163 3.281 8.929 1.00 98.75 75 LEU A N 1
ATOM 602 C CA . LEU A 1 75 ? -9.344 2.418 9.052 1.00 98.75 75 LEU A CA 1
ATOM 603 C C . LEU A 1 75 ? -9.650 1.671 7.753 1.00 98.75 75 LEU A C 1
ATOM 605 O O . LEU A 1 75 ? -9.934 0.476 7.781 1.00 98.75 75 LEU A O 1
ATOM 609 N N . GLU A 1 76 ? -9.600 2.364 6.620 1.00 98.62 76 GLU A N 1
ATOM 610 C CA . GLU A 1 76 ? -9.923 1.766 5.331 1.00 98.62 76 GLU A CA 1
ATOM 611 C C . GLU A 1 76 ? -8.840 0.781 4.858 1.00 98.62 76 GLU A C 1
ATOM 613 O O . GLU A 1 76 ? -9.173 -0.290 4.346 1.00 98.62 76 GLU A O 1
ATOM 618 N N . CYS A 1 77 ? -7.566 1.044 5.154 1.00 98.81 77 CYS A N 1
ATOM 619 C CA . CYS A 1 77 ? -6.485 0.089 4.920 1.00 98.81 77 CYS A CA 1
ATOM 620 C C . CYS A 1 77 ? -6.641 -1.177 5.787 1.00 98.81 77 CYS A C 1
ATOM 622 O O . CYS A 1 77 ? -6.583 -2.299 5.276 1.00 98.81 77 CYS A O 1
ATOM 624 N N . VAL A 1 78 ? -6.930 -1.018 7.088 1.00 98.81 78 VAL A N 1
ATOM 625 C CA . VAL A 1 78 ? -7.236 -2.136 8.004 1.00 98.81 78 VAL A CA 1
ATOM 626 C C . VAL A 1 78 ? -8.439 -2.931 7.510 1.00 98.81 78 VAL A C 1
ATOM 628 O O . VAL A 1 78 ? -8.411 -4.163 7.510 1.00 98.81 78 VAL A O 1
ATOM 631 N N . ASN A 1 79 ? -9.482 -2.242 7.044 1.00 98.56 79 ASN A N 1
ATOM 632 C CA . ASN A 1 79 ? -10.654 -2.877 6.465 1.00 98.56 79 ASN A CA 1
ATOM 633 C C . ASN A 1 79 ? -10.272 -3.804 5.300 1.00 98.56 79 ASN A C 1
ATOM 635 O O . ASN A 1 79 ? -10.698 -4.959 5.291 1.00 98.56 79 ASN A O 1
ATOM 639 N N . ARG A 1 80 ? -9.440 -3.333 4.361 1.00 98.31 80 ARG A N 1
ATOM 640 C CA . ARG A 1 80 ? -8.978 -4.159 3.236 1.00 98.31 80 ARG A CA 1
ATOM 641 C C . ARG A 1 80 ? -8.152 -5.350 3.696 1.00 98.31 80 ARG A C 1
ATOM 643 O O . ARG A 1 80 ? -8.372 -6.450 3.200 1.00 98.31 80 ARG A O 1
ATOM 650 N N . LEU A 1 81 ? -7.236 -5.167 4.649 1.00 98.69 81 LEU A N 1
ATOM 651 C CA . LEU A 1 81 ? -6.444 -6.273 5.202 1.00 98.69 81 LEU A CA 1
ATOM 652 C C . LEU A 1 81 ? -7.354 -7.374 5.775 1.00 98.69 81 LEU A C 1
ATOM 654 O O . LEU A 1 81 ? -7.199 -8.552 5.448 1.00 98.69 81 LEU A O 1
ATOM 658 N N . LEU A 1 82 ? -8.360 -7.005 6.566 1.00 98.38 82 LEU A N 1
ATOM 659 C CA . LEU A 1 82 ? -9.302 -7.973 7.129 1.00 98.38 82 LEU A CA 1
ATOM 660 C C . LEU A 1 82 ? -10.195 -8.627 6.061 1.00 98.38 82 LEU A C 1
ATOM 662 O O . LEU A 1 82 ? -10.472 -9.822 6.150 1.00 98.38 82 LEU A O 1
ATOM 666 N N . GLU A 1 83 ? -10.614 -7.893 5.025 1.00 97.56 83 GLU A N 1
ATOM 667 C CA . GLU A 1 83 ? -11.361 -8.459 3.888 1.00 97.56 83 GLU A CA 1
ATOM 668 C C . GLU A 1 83 ? -10.530 -9.440 3.058 1.00 97.56 83 GLU A C 1
ATOM 670 O O . GLU A 1 83 ? -11.054 -10.462 2.614 1.00 97.56 83 GLU A O 1
ATOM 675 N N . LYS A 1 84 ? -9.229 -9.173 2.892 1.00 96.81 84 LYS A N 1
ATOM 676 C CA . LYS A 1 84 ? -8.291 -10.104 2.254 1.00 96.81 84 LYS A CA 1
ATOM 677 C C . LYS A 1 84 ? -8.095 -11.385 3.064 1.00 96.81 84 LYS A C 1
ATOM 679 O O . LYS A 1 84 ? -7.748 -12.405 2.476 1.00 96.81 84 LYS A O 1
ATOM 684 N N . GLY A 1 85 ? -8.333 -11.342 4.375 1.00 96.88 85 GLY A N 1
ATOM 685 C CA . GLY A 1 85 ? -8.198 -12.486 5.275 1.00 96.88 85 GLY A CA 1
ATOM 686 C C . GLY A 1 85 ? -6.925 -12.478 6.122 1.00 96.88 85 GLY A C 1
ATOM 687 O O . GLY A 1 85 ? -6.545 -13.528 6.635 1.00 96.88 85 GLY A O 1
ATOM 688 N N . TYR A 1 86 ? -6.261 -11.327 6.283 1.00 97.94 86 TYR A N 1
ATOM 689 C CA . TYR A 1 86 ? -5.225 -11.188 7.309 1.00 97.94 86 TYR A CA 1
ATOM 690 C C . TYR A 1 86 ? -5.856 -11.362 8.698 1.00 97.94 86 TYR A C 1
ATOM 692 O O . TYR A 1 86 ? -6.913 -10.796 8.987 1.00 97.94 86 TYR A O 1
ATOM 700 N N . ALA A 1 87 ? -5.222 -12.159 9.560 1.00 97.31 87 ALA A N 1
ATOM 701 C CA . ALA A 1 87 ? -5.729 -12.414 10.906 1.00 97.31 87 ALA A CA 1
ATOM 702 C C . ALA A 1 87 ? -5.638 -11.137 11.767 1.00 97.31 87 ALA A C 1
ATOM 704 O O . ALA A 1 87 ? -4.615 -10.450 11.693 1.00 97.31 87 ALA A O 1
ATOM 705 N N . PRO A 1 88 ? -6.634 -10.805 12.614 1.00 98.06 88 PRO A N 1
ATOM 706 C CA . PRO A 1 88 ? -6.591 -9.592 13.436 1.00 98.06 88 PRO A CA 1
ATOM 707 C C . PRO A 1 88 ? -5.316 -9.474 14.285 1.00 98.06 88 PRO A C 1
ATOM 709 O O . PRO A 1 88 ? -4.698 -8.417 14.317 1.00 98.06 88 PRO A O 1
ATOM 712 N N . ASN A 1 89 ? -4.863 -10.580 14.888 1.00 97.38 89 ASN A N 1
ATOM 713 C CA . ASN A 1 89 ? -3.627 -10.654 15.687 1.00 97.38 89 ASN A CA 1
ATOM 714 C C . ASN A 1 89 ? -2.315 -10.522 14.900 1.00 97.38 89 ASN A C 1
ATOM 716 O O . ASN A 1 89 ? -1.248 -10.466 15.509 1.00 97.38 89 ASN A O 1
ATOM 720 N N . SER A 1 90 ? -2.382 -10.450 13.572 1.00 98.19 90 SER A N 1
ATOM 721 C CA . SER A 1 90 ? -1.239 -10.140 12.717 1.00 98.19 90 SER A CA 1
ATOM 722 C C . SER A 1 90 ? -1.111 -8.649 12.407 1.00 98.19 90 SER A C 1
ATOM 724 O O . SER A 1 90 ? -0.089 -8.237 11.868 1.00 98.19 90 SER A O 1
ATOM 726 N N . ILE A 1 91 ? -2.119 -7.835 12.735 1.00 98.69 91 ILE A N 1
ATOM 727 C CA . ILE A 1 91 ? -2.150 -6.404 12.427 1.00 98.69 91 ILE A CA 1
ATOM 728 C C . ILE A 1 91 ? -1.785 -5.623 13.692 1.00 98.69 91 ILE A C 1
ATOM 730 O O . ILE A 1 91 ? -2.447 -5.736 14.725 1.00 98.69 91 ILE A O 1
ATOM 734 N N . VAL A 1 92 ? -0.741 -4.804 13.601 1.00 98.44 92 VAL A N 1
ATOM 735 C CA . VAL A 1 92 ? -0.294 -3.888 14.653 1.00 98.44 92 VAL A CA 1
ATOM 736 C C . VAL A 1 92 ? -0.509 -2.458 14.172 1.00 98.44 92 VAL A C 1
ATOM 738 O O . VAL A 1 92 ? 0.018 -2.080 13.130 1.00 98.44 92 VAL A O 1
ATOM 741 N N . LEU A 1 93 ? -1.251 -1.654 14.927 1.00 98.50 93 LEU A N 1
ATOM 742 C CA . LEU A 1 93 ? -1.423 -0.227 14.657 1.00 98.50 93 LEU A CA 1
ATOM 743 C C . LEU A 1 93 ? -0.474 0.606 15.505 1.00 98.50 93 LEU A C 1
ATOM 745 O O . LEU A 1 93 ? -0.258 0.293 16.679 1.00 98.50 93 LEU A O 1
ATOM 749 N N . GLU A 1 94 ? 0.032 1.698 14.935 1.00 96.19 94 GLU A N 1
ATOM 750 C CA . GLU A 1 94 ? 0.908 2.652 15.625 1.00 96.19 94 GLU A CA 1
ATOM 751 C C . GLU A 1 94 ? 2.138 1.963 16.245 1.00 96.19 94 GLU A C 1
ATOM 753 O O . GLU A 1 94 ? 2.485 2.200 17.409 1.00 96.19 94 GLU A O 1
ATOM 758 N N . ASN A 1 95 ? 2.783 1.066 15.489 1.00 95.00 95 ASN A N 1
ATOM 759 C CA . ASN A 1 95 ? 3.920 0.293 15.978 1.00 95.00 95 ASN A CA 1
ATOM 760 C C . ASN A 1 95 ? 5.088 1.215 16.355 1.00 95.00 95 ASN A C 1
ATOM 762 O O . ASN A 1 95 ? 5.498 2.087 15.582 1.00 95.00 95 ASN A O 1
ATOM 766 N N . LYS A 1 96 ? 5.652 0.983 17.544 1.00 91.12 96 LYS A N 1
ATOM 767 C CA . LYS A 1 96 ? 6.791 1.726 18.092 1.00 91.12 96 LYS A CA 1
ATOM 768 C C . LYS A 1 96 ? 7.953 0.774 18.307 1.00 91.12 96 LYS A C 1
ATOM 770 O O . LYS A 1 96 ? 7.818 -0.210 19.031 1.00 91.12 96 LYS A O 1
ATOM 775 N N . TRP A 1 97 ? 9.120 1.111 17.774 1.00 86.31 97 TRP A N 1
ATOM 776 C CA . TRP A 1 97 ? 10.347 0.406 18.129 1.00 86.31 97 TRP A CA 1
ATOM 777 C C . TRP A 1 97 ? 10.934 1.004 19.403 1.00 86.31 97 TRP A C 1
ATOM 779 O O . TRP A 1 97 ? 11.214 2.202 19.496 1.00 86.31 97 TRP A O 1
ATOM 789 N N . GLY A 1 98 ? 11.111 0.154 20.410 1.00 64.75 98 GLY A N 1
ATOM 790 C CA . GLY A 1 98 ? 11.802 0.534 21.629 1.00 64.75 98 GLY A CA 1
ATOM 791 C C . GLY A 1 98 ? 13.304 0.668 21.378 1.00 64.75 98 GLY A C 1
ATOM 792 O O . GLY A 1 98 ? 13.934 -0.310 20.995 1.00 64.75 98 GLY A O 1
ATOM 793 N N . LEU A 1 99 ? 13.851 1.845 21.718 1.00 49.50 99 LEU A N 1
ATOM 794 C CA . LEU A 1 99 ? 15.251 2.149 22.096 1.00 49.50 99 LEU A CA 1
ATOM 795 C C . LEU A 1 99 ? 16.097 2.961 21.089 1.00 49.50 99 LEU A C 1
ATOM 797 O O . LEU A 1 99 ? 16.566 2.464 20.070 1.00 49.50 99 LEU A O 1
ATOM 801 N N . GLY A 1 100 ? 16.399 4.213 21.481 1.00 43.75 100 GLY A N 1
ATOM 802 C CA . GLY A 1 100 ? 17.477 5.038 20.913 1.00 43.75 100 GLY A CA 1
ATOM 803 C C . GLY A 1 100 ? 17.270 6.558 21.025 1.00 43.75 100 GLY A C 1
ATOM 804 O O . GLY A 1 100 ? 16.981 7.198 20.025 1.00 43.75 100 GLY A O 1
ATOM 805 N N . HIS A 1 101 ? 17.419 7.136 22.227 1.00 41.19 101 HIS A N 1
ATOM 806 C CA . HIS A 1 101 ? 17.450 8.572 22.609 1.00 41.19 101 HIS A CA 1
ATOM 807 C C . HIS A 1 101 ? 16.441 9.603 22.047 1.00 41.19 101 HIS A C 1
ATOM 809 O O . HIS A 1 101 ? 16.378 10.697 22.604 1.00 41.19 101 HIS A O 1
ATOM 815 N N . LYS A 1 102 ? 15.604 9.299 21.054 1.00 46.16 102 LYS A N 1
ATOM 816 C CA . LYS A 1 102 ? 14.426 10.077 20.635 1.00 46.16 102 LYS A CA 1
ATOM 817 C C . LYS A 1 102 ? 13.430 9.107 19.998 1.00 46.16 102 LYS A C 1
ATOM 819 O O . LYS A 1 102 ? 13.847 8.291 19.182 1.00 46.16 102 LYS A O 1
ATOM 824 N N . GLU A 1 103 ? 12.147 9.177 20.354 1.00 51.88 103 GLU A N 1
ATOM 825 C CA . GLU A 1 103 ? 11.102 8.457 19.609 1.00 51.88 103 GLU A CA 1
ATOM 826 C C . GLU A 1 103 ? 11.186 8.870 18.127 1.00 51.88 103 GLU A C 1
ATOM 828 O O . GLU A 1 103 ? 11.127 10.060 17.814 1.00 51.88 103 GLU A O 1
ATOM 833 N N . LYS A 1 104 ? 11.402 7.909 17.218 1.00 60.62 104 LYS A N 1
ATOM 834 C CA . LYS A 1 104 ? 11.660 8.159 15.783 1.00 60.62 104 LYS A CA 1
ATOM 835 C C . LYS A 1 104 ? 10.406 8.104 14.897 1.00 60.62 104 LYS A C 1
ATOM 837 O O . LYS A 1 104 ? 10.528 8.075 13.678 1.00 60.62 104 LYS A O 1
ATOM 842 N N . GLY A 1 105 ? 9.221 8.144 15.498 1.00 77.19 105 GLY A N 1
ATOM 843 C CA . GLY A 1 105 ? 7.934 8.025 14.808 1.00 77.19 105 GLY A CA 1
ATOM 844 C C . GLY A 1 105 ? 7.211 6.730 15.164 1.00 77.19 105 GLY A C 1
ATOM 845 O O . GLY A 1 105 ? 7.742 5.895 15.898 1.00 77.19 105 GLY A O 1
ATOM 846 N N . LYS A 1 106 ? 5.983 6.598 14.669 1.00 91.62 106 LYS A N 1
ATOM 847 C CA . LYS A 1 106 ? 5.118 5.430 14.841 1.00 91.62 106 LYS A CA 1
ATOM 848 C C . LYS A 1 106 ? 4.692 5.002 13.445 1.00 91.62 106 LYS A C 1
ATOM 850 O O . LYS A 1 106 ? 4.288 5.860 12.669 1.00 91.62 106 LYS A O 1
ATOM 855 N N . LEU A 1 107 ? 4.841 3.724 13.127 1.00 96.44 107 LEU A N 1
ATOM 856 C CA . LEU A 1 107 ? 4.359 3.188 11.857 1.00 96.44 107 LEU A CA 1
ATOM 857 C C . LEU A 1 107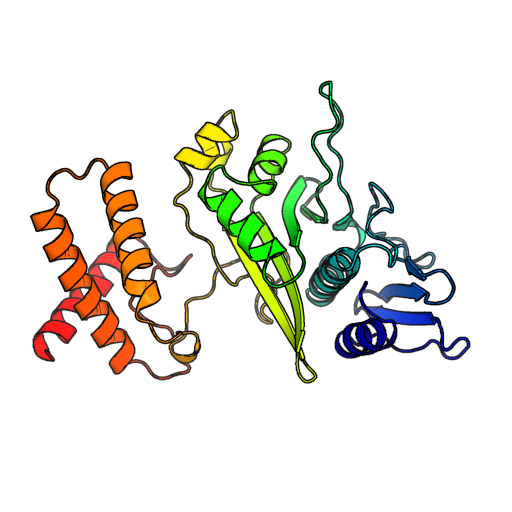 ? 2.850 2.954 11.968 1.00 96.44 107 LEU A C 1
ATOM 859 O O . LEU A 1 107 ? 2.428 2.260 12.895 1.00 96.44 107 LEU A O 1
ATOM 863 N N . ASP A 1 108 ? 2.072 3.487 11.024 1.00 98.19 108 ASP A N 1
ATOM 864 C CA . ASP A 1 108 ? 0.606 3.431 11.077 1.00 98.19 108 ASP A CA 1
ATOM 865 C C . ASP A 1 108 ? 0.087 1.990 11.156 1.00 98.19 108 ASP A C 1
ATOM 867 O O . ASP A 1 108 ? -0.724 1.676 12.030 1.00 98.19 108 ASP A O 1
ATOM 871 N N . ILE A 1 109 ? 0.569 1.107 10.267 1.00 98.75 109 ILE A N 1
ATOM 872 C CA . ILE A 1 109 ? 0.185 -0.309 10.232 1.00 98.75 109 ILE A CA 1
ATOM 873 C C . ILE A 1 109 ? 1.410 -1.190 9.964 1.00 98.75 109 ILE A C 1
ATOM 875 O O . ILE A 1 109 ? 2.121 -1.030 8.972 1.00 98.75 109 ILE A O 1
ATOM 879 N N . LEU A 1 110 ? 1.620 -2.184 10.821 1.00 98.75 110 LEU A N 1
ATOM 880 C CA . LEU A 1 110 ? 2.560 -3.281 10.621 1.00 98.75 110 LEU A CA 1
ATOM 881 C C . LEU A 1 110 ? 1.788 -4.598 10.536 1.00 98.75 110 LEU A C 1
ATOM 883 O O . LEU A 1 110 ? 1.034 -4.939 11.442 1.00 98.75 110 LEU A O 1
ATOM 887 N N . VAL A 1 111 ? 2.012 -5.357 9.469 1.00 98.81 111 VAL A N 1
ATOM 888 C CA . VAL A 1 111 ? 1.496 -6.718 9.316 1.00 98.81 111 VAL A CA 1
ATOM 889 C C . VAL A 1 111 ? 2.606 -7.710 9.639 1.00 98.81 111 VAL A C 1
ATOM 891 O O . VAL A 1 111 ? 3.712 -7.615 9.098 1.00 98.81 111 VAL A O 1
ATOM 894 N N . LEU A 1 112 ? 2.298 -8.673 10.502 1.00 98.56 112 LEU A N 1
ATOM 895 C CA . LEU A 1 112 ? 3.190 -9.740 10.928 1.00 98.56 112 LEU A CA 1
ATOM 896 C C . LEU A 1 112 ? 2.926 -11.028 10.142 1.00 98.56 112 LEU A C 1
ATOM 898 O O . LEU A 1 112 ? 1.778 -11.390 9.880 1.00 98.56 112 LEU A O 1
ATOM 902 N N . LYS A 1 113 ? 3.994 -11.760 9.832 1.00 97.88 113 LYS A N 1
ATOM 903 C CA . LYS A 1 113 ? 3.963 -13.140 9.337 1.00 97.88 113 LYS A CA 1
ATOM 904 C C . LYS A 1 113 ? 4.862 -13.970 10.241 1.00 97.88 113 LYS A C 1
ATOM 906 O O . LYS A 1 113 ? 6.021 -13.616 10.436 1.00 97.88 113 LYS A O 1
ATOM 911 N N . ASP A 1 114 ? 4.312 -15.013 10.855 1.00 95.06 114 ASP A N 1
ATOM 912 C CA . ASP A 1 114 ? 5.044 -15.869 11.799 1.00 95.06 114 ASP A CA 1
ATOM 913 C C . ASP A 1 114 ? 5.793 -15.066 12.886 1.00 95.06 114 ASP A C 1
ATOM 915 O O . ASP A 1 114 ? 6.957 -15.326 13.182 1.00 95.06 114 ASP A O 1
ATOM 919 N N . ALA A 1 115 ? 5.127 -14.049 13.451 1.00 93.62 115 ALA A N 1
ATOM 920 C CA . ALA A 1 115 ? 5.648 -13.098 14.448 1.00 93.62 115 ALA A CA 1
ATOM 921 C C . ALA A 1 115 ? 6.772 -12.143 13.985 1.00 93.62 115 ALA A C 1
ATOM 923 O O . ALA A 1 115 ? 7.284 -11.377 14.801 1.00 93.62 115 ALA A O 1
ATOM 924 N N . HIS A 1 116 ? 7.121 -12.127 12.699 1.00 95.94 116 HIS A N 1
ATOM 925 C CA . HIS A 1 116 ? 8.102 -11.202 12.124 1.00 95.94 116 HIS A CA 1
ATOM 926 C C . HIS A 1 116 ? 7.411 -10.128 11.284 1.00 95.94 116 HIS A C 1
ATOM 928 O O . HIS A 1 116 ? 6.350 -10.374 10.707 1.00 95.94 116 HIS A O 1
ATOM 934 N N . ALA A 1 117 ? 8.011 -8.937 11.193 1.00 97.56 117 ALA A N 1
ATOM 935 C CA . ALA A 1 117 ? 7.535 -7.897 10.288 1.00 97.56 117 ALA A CA 1
ATOM 936 C C . ALA A 1 117 ? 7.493 -8.423 8.848 1.00 97.56 117 ALA A C 1
ATOM 938 O O . ALA A 1 117 ? 8.492 -8.930 8.351 1.00 97.56 117 ALA A O 1
ATOM 939 N N . TYR A 1 118 ? 6.345 -8.291 8.185 1.00 98.56 118 TYR A N 1
ATOM 940 C CA . TYR A 1 118 ? 6.140 -8.730 6.804 1.00 98.56 118 TYR A CA 1
ATOM 941 C C . TYR A 1 118 ? 5.867 -7.548 5.877 1.00 98.56 118 TYR A C 1
ATOM 943 O O . TYR A 1 118 ? 6.582 -7.353 4.895 1.00 98.56 118 TYR A O 1
ATOM 951 N N . LEU A 1 119 ? 4.867 -6.733 6.216 1.00 98.75 119 LEU A N 1
ATOM 952 C CA . LEU A 1 119 ? 4.459 -5.565 5.440 1.00 98.75 119 LEU A CA 1
ATOM 953 C C . LEU A 1 119 ? 4.356 -4.347 6.363 1.00 98.75 119 LEU A C 1
ATOM 955 O O . LEU A 1 119 ? 3.634 -4.381 7.358 1.00 98.75 119 LEU A O 1
ATOM 959 N N . MET A 1 120 ? 5.071 -3.276 6.025 1.00 98.75 120 MET A N 1
ATOM 960 C CA . MET A 1 120 ? 4.966 -1.976 6.696 1.00 98.75 120 MET A CA 1
ATOM 961 C C . MET A 1 120 ? 4.148 -1.023 5.831 1.00 98.75 120 MET A C 1
ATOM 963 O O . MET A 1 120 ? 4.510 -0.805 4.676 1.00 98.75 120 MET A O 1
ATOM 967 N N . ILE A 1 121 ? 3.077 -0.445 6.373 1.00 98.88 121 ILE A N 1
ATOM 968 C CA . ILE A 1 121 ? 2.201 0.475 5.645 1.00 98.88 121 ILE A CA 1
ATOM 969 C C . ILE A 1 121 ? 2.187 1.838 6.337 1.00 98.88 121 ILE A C 1
ATOM 971 O O . ILE A 1 121 ? 1.840 1.936 7.513 1.00 98.88 121 ILE A O 1
ATOM 975 N N . GLU A 1 122 ? 2.534 2.878 5.585 1.00 98.50 122 GLU A N 1
ATOM 976 C CA . GLU A 1 122 ? 2.373 4.278 5.980 1.00 98.50 122 GLU A CA 1
ATOM 977 C C . GLU A 1 122 ? 1.162 4.844 5.237 1.00 98.50 122 GLU A C 1
ATOM 979 O O . GLU A 1 122 ? 1.100 4.792 4.008 1.00 98.50 122 GLU A O 1
ATOM 984 N N . CYS A 1 123 ? 0.195 5.383 5.969 1.00 98.50 123 CYS A N 1
ATOM 985 C CA . CYS A 1 123 ? -1.007 5.982 5.416 1.00 98.50 123 CYS A CA 1
ATOM 986 C C . CYS A 1 123 ? -0.833 7.495 5.269 1.00 98.50 123 CYS A C 1
ATOM 988 O O . CYS A 1 123 ? -0.249 8.172 6.117 1.00 98.50 123 CYS A O 1
ATOM 990 N N . LYS A 1 124 ? -1.377 8.049 4.184 1.00 98.12 124 LYS A N 1
ATOM 991 C CA . LYS A 1 124 ? -1.487 9.497 3.981 1.00 98.12 124 LYS A CA 1
ATOM 992 C C . LYS A 1 124 ? -2.853 9.863 3.436 1.00 98.12 124 LYS A C 1
ATOM 994 O O . LYS A 1 124 ? -3.474 9.109 2.686 1.00 98.12 124 LYS A O 1
ATOM 999 N N . THR A 1 125 ? -3.323 11.059 3.779 1.00 97.50 125 THR A N 1
ATOM 1000 C CA . THR A 1 125 ? -4.530 11.613 3.144 1.00 97.50 125 THR A CA 1
ATOM 1001 C C . THR A 1 125 ? -4.329 11.807 1.640 1.00 97.50 125 THR A C 1
ATOM 1003 O O . THR A 1 125 ? -3.238 12.172 1.195 1.00 97.50 125 THR A O 1
ATOM 1006 N N . TRP A 1 126 ? -5.389 11.558 0.867 1.00 96.56 126 TRP A N 1
ATOM 1007 C CA . TRP A 1 126 ? -5.353 11.624 -0.593 1.00 96.56 126 TRP A CA 1
ATOM 1008 C C . TRP A 1 126 ? -4.929 13.001 -1.116 1.00 96.56 126 TRP A C 1
ATOM 1010 O O . TRP A 1 126 ? -5.323 14.041 -0.581 1.00 96.56 126 TRP A O 1
ATOM 1020 N N . GLY A 1 127 ? -4.160 13.004 -2.206 1.00 95.69 127 GLY A N 1
ATOM 1021 C CA . GLY A 1 127 ? -3.629 14.210 -2.837 1.00 95.69 127 GLY A CA 1
ATOM 1022 C C . GLY A 1 127 ? -2.360 14.694 -2.144 1.00 95.69 127 GLY A C 1
ATOM 1023 O O . GLY A 1 127 ? -1.423 13.927 -1.950 1.00 95.69 127 GLY A O 1
ATOM 1024 N N . ASN A 1 128 ? -2.328 15.968 -1.747 1.00 95.62 128 ASN A N 1
ATOM 1025 C CA . ASN A 1 128 ? -1.087 16.660 -1.386 1.00 95.62 128 ASN A CA 1
ATOM 1026 C C . ASN A 1 128 ? -0.214 15.964 -0.327 1.00 95.62 128 ASN A C 1
ATOM 1028 O O . ASN A 1 128 ? 1.006 16.054 -0.428 1.00 95.62 128 ASN A O 1
ATOM 1032 N N . GLU A 1 129 ? -0.780 15.348 0.716 1.00 96.81 129 GLU A N 1
ATOM 1033 C CA . GLU A 1 129 ? 0.044 14.687 1.745 1.00 96.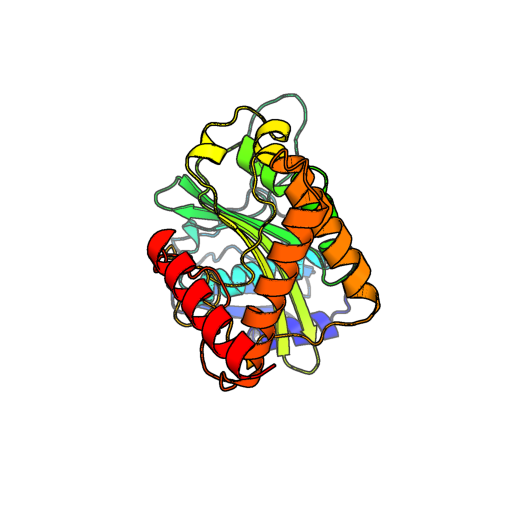81 129 GLU A CA 1
ATOM 1034 C C . GLU A 1 129 ? 0.646 13.374 1.235 1.00 96.81 129 GLU A C 1
ATOM 1036 O O . GLU A 1 129 ? 1.823 13.117 1.483 1.00 96.81 129 GLU A O 1
ATOM 1041 N N . PHE A 1 130 ? -0.114 12.601 0.455 1.00 97.44 130 PHE A N 1
ATOM 1042 C CA . PHE A 1 130 ? 0.403 11.433 -0.253 1.00 97.44 130 PHE A CA 1
ATOM 1043 C C . PHE A 1 130 ? 1.498 11.827 -1.253 1.00 97.44 130 PHE A C 1
ATOM 1045 O O . PHE A 1 130 ? 2.612 11.321 -1.157 1.00 97.44 130 PHE A O 1
ATOM 1052 N N . ASP A 1 131 ? 1.240 12.805 -2.128 1.00 95.06 131 ASP A N 1
ATOM 1053 C CA . ASP A 1 131 ? 2.193 13.243 -3.161 1.00 95.06 131 ASP A CA 1
ATOM 1054 C C . ASP A 1 131 ? 3.502 13.782 -2.547 1.00 95.06 131 ASP A C 1
ATOM 1056 O O . ASP A 1 131 ? 4.602 13.611 -3.089 1.00 95.06 131 ASP A O 1
ATOM 1060 N N . LYS A 1 132 ? 3.409 14.446 -1.385 1.00 96.25 132 LYS A N 1
ATOM 1061 C CA . LYS A 1 132 ? 4.578 14.909 -0.623 1.00 96.25 132 LYS A CA 1
ATOM 1062 C C . LYS A 1 132 ? 5.387 13.749 -0.056 1.00 96.25 132 LYS A C 1
ATOM 1064 O O . LYS A 1 132 ? 6.616 13.832 -0.091 1.00 96.25 132 LYS A O 1
ATOM 1069 N N . GLU A 1 133 ? 4.739 12.728 0.499 1.00 96.81 133 GLU A N 1
ATOM 1070 C CA . GLU A 1 133 ? 5.444 11.576 1.066 1.00 96.81 133 GLU A CA 1
ATOM 1071 C C . GLU A 1 133 ? 6.026 10.680 -0.033 1.00 96.81 133 GLU A C 1
ATOM 1073 O O . GLU A 1 133 ? 7.193 10.305 0.060 1.00 96.81 133 GLU A O 1
ATOM 1078 N N . GLU A 1 134 ? 5.319 10.476 -1.147 1.00 95.38 134 GLU A N 1
ATOM 1079 C CA . GLU A 1 134 ? 5.862 9.841 -2.358 1.00 95.38 134 GLU A CA 1
ATOM 1080 C C . GLU A 1 134 ? 7.105 10.607 -2.856 1.00 95.38 134 GLU A C 1
ATOM 1082 O O . GLU A 1 134 ? 8.188 10.047 -3.056 1.00 95.38 134 GLU A O 1
ATOM 1087 N N . SER A 1 135 ? 7.014 11.937 -2.947 1.00 92.00 135 SER A N 1
ATOM 1088 C CA . SER A 1 135 ? 8.156 12.786 -3.303 1.00 92.00 135 SER A CA 1
ATOM 1089 C C . SER A 1 135 ? 9.321 12.680 -2.311 1.00 92.00 135 SER A C 1
ATOM 1091 O O . SER A 1 135 ? 10.473 12.877 -2.701 1.00 92.00 135 SER A O 1
ATOM 1093 N N . ARG A 1 136 ? 9.064 12.422 -1.022 1.00 94.62 136 ARG A N 1
ATOM 1094 C CA . ARG A 1 136 ? 10.114 12.187 -0.016 1.00 94.62 136 ARG A CA 1
ATOM 1095 C C . ARG A 1 136 ? 10.747 10.815 -0.190 1.00 94.62 136 ARG A C 1
ATOM 1097 O O . ARG A 1 136 ? 11.973 10.738 -0.162 1.00 94.62 136 ARG A O 1
ATOM 1104 N N . MET A 1 137 ? 9.960 9.779 -0.476 1.00 95.00 137 MET A N 1
ATOM 1105 C CA . MET A 1 137 ? 10.478 8.456 -0.834 1.00 95.00 137 MET A CA 1
ATOM 1106 C C . MET A 1 137 ? 11.499 8.565 -1.971 1.00 95.00 137 MET A C 1
ATOM 1108 O O . MET A 1 137 ? 12.615 8.069 -1.831 1.00 95.00 137 MET A O 1
ATOM 1112 N N . TYR A 1 138 ? 11.189 9.318 -3.032 1.00 90.69 138 TYR A N 1
ATOM 1113 C CA . TYR A 1 138 ? 12.117 9.570 -4.143 1.00 90.69 138 TYR A CA 1
ATOM 1114 C C . TYR A 1 138 ? 13.342 10.429 -3.795 1.00 90.69 138 TYR A C 1
ATOM 1116 O O . TYR A 1 138 ? 14.340 10.366 -4.509 1.00 90.69 138 TYR A O 1
ATOM 1124 N N . LYS A 1 139 ? 13.302 11.218 -2.714 1.00 90.56 139 LYS A N 1
ATOM 1125 C CA . LYS A 1 139 ? 14.406 12.104 -2.301 1.00 90.56 139 LYS A CA 1
ATOM 1126 C C . LYS A 1 139 ? 15.356 11.472 -1.290 1.00 90.56 139 LYS A C 1
ATOM 1128 O O . LYS A 1 139 ? 16.543 11.781 -1.327 1.00 90.56 139 LYS A O 1
ATOM 1133 N N . ASN A 1 140 ? 14.841 10.676 -0.355 1.00 90.62 140 ASN A N 1
ATOM 1134 C CA . ASN A 1 140 ? 15.628 10.135 0.757 1.00 90.62 140 ASN A CA 1
ATOM 1135 C C . ASN A 1 140 ? 15.063 8.842 1.380 1.00 90.62 140 ASN A C 1
ATOM 1137 O O . ASN A 1 140 ? 15.512 8.449 2.454 1.00 90.62 140 ASN A O 1
ATOM 1141 N N . GLY A 1 141 ? 14.086 8.188 0.744 1.00 92.75 141 GLY A N 1
ATOM 1142 C CA . GLY A 1 141 ? 13.480 6.949 1.247 1.00 92.75 141 GLY A CA 1
ATOM 1143 C C . GLY A 1 141 ? 12.339 7.150 2.250 1.00 92.75 141 GLY A C 1
ATOM 1144 O O . GLY A 1 141 ? 11.774 6.162 2.713 1.00 92.75 141 GLY A O 1
ATOM 1145 N N . GLY A 1 142 ? 11.982 8.402 2.566 1.00 93.44 142 GLY A N 1
ATOM 1146 C CA . GLY A 1 142 ? 10.802 8.739 3.367 1.00 93.44 142 GLY A CA 1
ATOM 1147 C C . GLY A 1 142 ? 10.762 8.090 4.756 1.00 93.44 142 GLY A C 1
ATOM 1148 O O . GLY A 1 142 ? 11.774 7.642 5.312 1.00 93.44 142 GLY A O 1
ATOM 1149 N N . GLN A 1 143 ? 9.566 8.052 5.343 1.00 93.12 143 GLN A N 1
ATOM 1150 C CA . GLN A 1 143 ? 9.354 7.402 6.640 1.00 93.12 143 GLN A CA 1
ATOM 1151 C C . GLN A 1 143 ? 9.520 5.877 6.555 1.00 93.12 143 GLN A C 1
ATOM 1153 O O . GLN A 1 143 ? 10.150 5.275 7.427 1.00 93.12 143 GLN A O 1
ATOM 1158 N N . LEU A 1 144 ? 9.045 5.254 5.474 1.00 97.00 144 LEU A N 1
ATOM 1159 C CA . LEU A 1 144 ? 9.058 3.798 5.309 1.00 97.00 144 LEU A CA 1
ATOM 1160 C C . LEU A 1 144 ? 10.467 3.198 5.383 1.00 97.00 144 LEU A C 1
ATOM 1162 O O . LEU A 1 144 ? 10.659 2.193 6.066 1.00 97.00 144 LEU A O 1
ATOM 1166 N N . PHE A 1 145 ? 11.482 3.817 4.765 1.00 96.94 145 PHE A N 1
ATOM 1167 C CA . PHE A 1 145 ? 12.848 3.277 4.843 1.00 96.94 145 PHE A CA 1
ATOM 1168 C C . PHE A 1 145 ? 13.453 3.481 6.233 1.00 96.94 145 PHE A C 1
ATOM 1170 O O . PHE A 1 145 ? 14.288 2.689 6.670 1.00 96.94 145 PHE A O 1
ATOM 1177 N N . THR A 1 146 ? 13.005 4.506 6.960 1.00 94.62 146 THR A N 1
ATOM 1178 C CA . THR A 1 146 ? 13.390 4.722 8.358 1.00 94.62 146 THR A CA 1
ATOM 1179 C C . THR A 1 146 ? 12.827 3.630 9.268 1.00 94.62 146 THR A C 1
ATOM 1181 O O . THR A 1 146 ? 13.538 3.177 10.167 1.00 94.62 146 THR A O 1
ATOM 1184 N N . TYR A 1 147 ? 11.590 3.182 9.039 1.00 95.50 147 TYR A N 1
ATOM 1185 C CA . TYR A 1 147 ? 10.988 2.060 9.767 1.00 95.50 147 TYR A CA 1
ATOM 1186 C C . TYR A 1 147 ? 11.622 0.725 9.384 1.00 95.50 147 TYR A C 1
ATOM 1188 O O . TYR A 1 147 ? 12.043 -0.026 10.259 1.00 95.50 147 TYR A O 1
ATOM 1196 N N . PHE A 1 148 ? 11.818 0.479 8.089 1.00 97.00 148 PHE A N 1
ATOM 1197 C CA . PHE A 1 148 ? 12.536 -0.701 7.613 1.00 97.00 148 PHE A CA 1
ATOM 1198 C C . PHE A 1 148 ? 13.950 -0.793 8.198 1.00 97.00 148 PHE A C 1
ATOM 1200 O O . PHE A 1 148 ? 14.433 -1.866 8.543 1.00 97.00 148 PHE A O 1
ATOM 1207 N N . ASN A 1 149 ? 14.634 0.342 8.365 1.00 94.94 149 ASN A N 1
ATOM 1208 C CA . ASN A 1 149 ? 15.953 0.334 8.980 1.00 94.94 149 ASN A CA 1
ATOM 1209 C C . ASN A 1 149 ? 15.935 -0.026 10.479 1.00 94.94 149 ASN A C 1
ATOM 1211 O O . ASN A 1 149 ? 16.980 -0.386 11.013 1.00 94.94 149 ASN A O 1
ATOM 1215 N N . GLN A 1 150 ? 14.786 0.085 11.153 1.00 92.12 150 GLN A N 1
ATOM 1216 C CA . GLN A 1 150 ? 14.597 -0.339 12.546 1.00 92.12 150 GLN A CA 1
ATOM 1217 C C . GLN A 1 150 ? 14.252 -1.829 12.646 1.00 92.12 150 GLN A C 1
ATOM 1219 O O . GLN A 1 150 ? 14.700 -2.485 13.583 1.00 92.12 150 GLN A O 1
ATOM 1224 N N . ASP A 1 151 ? 13.515 -2.367 11.673 1.00 94.00 151 ASP A N 1
ATOM 1225 C CA . ASP A 1 151 ? 13.212 -3.793 11.566 1.00 94.00 151 ASP A CA 1
ATOM 1226 C C . ASP A 1 151 ? 13.337 -4.279 10.119 1.00 94.00 151 ASP A C 1
ATOM 1228 O O . ASP A 1 151 ? 12.471 -4.066 9.268 1.00 94.00 151 ASP A O 1
ATOM 1232 N N . LYS A 1 152 ? 14.457 -4.959 9.865 1.00 95.19 152 LYS A N 1
ATOM 1233 C CA . LYS A 1 152 ? 14.873 -5.443 8.545 1.00 95.19 152 LYS A CA 1
ATOM 1234 C C . LYS A 1 152 ? 14.114 -6.689 8.082 1.00 95.19 152 LYS A C 1
ATOM 1236 O O . LYS A 1 152 ? 14.389 -7.178 6.985 1.00 95.19 152 LYS A O 1
ATOM 1241 N N . ASN A 1 153 ? 13.203 -7.226 8.895 1.00 96.06 153 ASN A N 1
ATOM 1242 C CA . ASN A 1 153 ? 12.472 -8.439 8.538 1.00 96.06 153 ASN A CA 1
ATOM 1243 C C . ASN A 1 153 ? 11.395 -8.191 7.479 1.00 96.06 153 ASN A C 1
ATOM 1245 O O . ASN A 1 153 ? 11.082 -9.118 6.738 1.00 96.06 153 ASN A O 1
ATOM 1249 N N . ALA A 1 154 ? 10.884 -6.957 7.361 1.00 97.50 154 ALA A N 1
ATOM 1250 C CA . ALA A 1 154 ? 9.841 -6.647 6.388 1.00 97.50 154 ALA A CA 1
ATOM 1251 C C . ALA A 1 154 ? 10.256 -7.035 4.961 1.00 97.50 154 ALA A C 1
ATOM 1253 O O . ALA A 1 154 ? 11.356 -6.729 4.491 1.00 97.50 154 ALA A O 1
ATOM 1254 N N . GLU A 1 155 ? 9.342 -7.710 4.270 1.00 97.62 155 GLU A N 1
ATOM 1255 C CA . GLU A 1 155 ? 9.474 -8.093 2.867 1.00 97.62 155 GLU A CA 1
ATOM 1256 C C . GLU A 1 155 ? 8.932 -6.997 1.942 1.00 97.62 155 GLU A C 1
ATOM 1258 O O . GLU A 1 155 ? 9.405 -6.847 0.815 1.00 97.62 155 GLU A O 1
ATOM 1263 N N . TYR A 1 156 ? 7.968 -6.206 2.425 1.00 98.38 156 TYR A N 1
ATOM 1264 C CA . TYR A 1 156 ? 7.306 -5.164 1.649 1.00 98.38 156 TYR A CA 1
ATOM 1265 C C . TYR A 1 156 ? 7.090 -3.892 2.468 1.00 98.38 156 TYR A C 1
ATOM 1267 O O . TYR A 1 156 ? 6.770 -3.932 3.657 1.00 98.38 156 TYR A O 1
ATOM 1275 N N . LEU A 1 157 ? 7.223 -2.750 1.801 1.00 98.62 157 LEU A N 1
ATOM 1276 C CA . LEU A 1 157 ? 6.832 -1.437 2.307 1.00 98.62 157 LEU A CA 1
ATOM 1277 C C . LEU A 1 157 ? 5.717 -0.899 1.412 1.00 98.62 157 LEU A C 1
ATOM 1279 O O . LEU A 1 157 ? 5.774 -1.104 0.204 1.00 98.62 157 LEU A O 1
ATOM 1283 N N . CYS A 1 158 ? 4.731 -0.209 1.969 1.00 98.69 158 CYS A N 1
ATOM 1284 C CA . CYS A 1 158 ? 3.603 0.331 1.219 1.00 98.69 158 CYS A CA 1
ATOM 1285 C C . CYS A 1 158 ? 3.287 1.751 1.687 1.00 98.69 158 CYS A C 1
ATOM 1287 O O . CYS A 1 158 ? 2.980 1.967 2.856 1.00 98.69 158 CYS A O 1
ATOM 1289 N N . LEU A 1 159 ? 3.318 2.718 0.774 1.00 98.75 159 LEU A N 1
ATOM 1290 C CA . LEU A 1 159 ? 2.688 4.016 0.993 1.00 98.75 159 LEU A CA 1
ATOM 1291 C C . LEU A 1 159 ? 1.243 3.911 0.501 1.00 98.75 159 LEU A C 1
ATOM 1293 O O . LEU A 1 159 ? 0.997 3.559 -0.651 1.00 98.75 159 LEU A O 1
ATOM 1297 N N . TYR A 1 160 ? 0.287 4.165 1.387 1.00 98.75 160 TYR A N 1
ATOM 1298 C CA . TYR A 1 160 ? -1.127 3.917 1.142 1.00 98.75 160 TYR A CA 1
ATOM 1299 C C . TYR A 1 160 ? -1.959 5.190 1.255 1.00 98.75 160 TYR A C 1
ATOM 1301 O O . TYR A 1 160 ? -1.752 6.026 2.139 1.00 98.75 160 TYR A O 1
ATOM 1309 N N . THR A 1 161 ? -2.950 5.325 0.381 1.00 98.62 161 THR A N 1
ATOM 1310 C CA . THR A 1 161 ? -3.977 6.356 0.510 1.00 98.62 161 THR A CA 1
ATOM 1311 C C . THR A 1 161 ? -5.311 5.880 -0.029 1.00 98.62 161 THR A C 1
ATOM 1313 O O . THR A 1 161 ? -5.361 5.029 -0.916 1.00 98.62 161 THR A O 1
ATOM 1316 N N . SER A 1 162 ? -6.394 6.463 0.474 1.00 98.12 162 SER A N 1
ATOM 1317 C CA . SER A 1 162 ? -7.736 6.239 -0.040 1.00 98.12 162 SER A CA 1
ATOM 1318 C C . SER A 1 162 ? -8.636 7.450 0.165 1.00 98.12 162 SER A C 1
ATOM 1320 O O . SER A 1 162 ? -8.384 8.311 1.014 1.00 98.12 162 SER A O 1
ATOM 1322 N N . HIS A 1 163 ? -9.681 7.539 -0.653 1.00 95.94 163 HIS A N 1
ATOM 1323 C CA . HIS A 1 163 ? -10.746 8.515 -0.482 1.00 95.94 163 HIS A CA 1
ATOM 1324 C C . HIS A 1 163 ? -12.072 8.008 -1.045 1.00 95.94 163 HIS A C 1
ATOM 1326 O O . HIS A 1 163 ? -12.129 7.050 -1.815 1.00 95.94 163 HIS A O 1
ATOM 1332 N N . PHE A 1 164 ? -13.153 8.676 -0.650 1.00 93.69 164 PHE A N 1
ATOM 1333 C CA . PHE A 1 164 ? -14.471 8.452 -1.220 1.00 93.69 164 PHE A CA 1
ATOM 1334 C C . PHE A 1 164 ? -14.697 9.383 -2.412 1.00 93.69 164 PHE A C 1
ATOM 1336 O O . PHE A 1 164 ? -14.655 10.604 -2.249 1.00 93.69 164 PHE A O 1
ATOM 1343 N N . ASN A 1 165 ? -14.972 8.812 -3.583 1.00 90.62 165 ASN A N 1
ATOM 1344 C CA . ASN A 1 165 ? -15.292 9.543 -4.803 1.00 90.62 165 ASN A CA 1
ATOM 1345 C C . ASN A 1 165 ? -16.549 8.968 -5.452 1.00 90.62 165 ASN A C 1
ATOM 1347 O O . ASN A 1 165 ? -16.590 7.784 -5.782 1.00 90.62 165 ASN A O 1
ATOM 1351 N N . ASN A 1 166 ? -17.567 9.807 -5.657 1.00 85.75 166 ASN A N 1
ATOM 1352 C CA . ASN A 1 166 ? -18.756 9.493 -6.459 1.00 85.75 166 ASN A CA 1
ATOM 1353 C C . ASN A 1 166 ? -19.397 8.113 -6.190 1.00 85.75 166 ASN A C 1
ATOM 1355 O O . ASN A 1 166 ? -19.839 7.438 -7.116 1.00 85.75 166 ASN A O 1
ATOM 1359 N N . GLY A 1 167 ? -19.478 7.693 -4.922 1.00 87.38 167 GLY A N 1
ATOM 1360 C CA . GLY A 1 167 ? -20.111 6.424 -4.540 1.00 87.38 167 GLY A CA 1
ATOM 1361 C C . GLY A 1 167 ? -19.160 5.233 -4.403 1.00 87.38 167 GLY A C 1
ATOM 1362 O O . GLY A 1 167 ? -19.593 4.176 -3.949 1.00 87.38 167 GLY A O 1
ATOM 1363 N N . SER A 1 168 ? -17.879 5.391 -4.737 1.00 92.25 168 SER A N 1
ATOM 1364 C CA . SER A 1 168 ? -16.861 4.343 -4.624 1.00 92.25 168 SER A CA 1
ATOM 1365 C C . SER A 1 168 ? -15.655 4.788 -3.806 1.00 92.25 168 SER A C 1
ATOM 1367 O O . SER A 1 168 ? -15.368 5.978 -3.681 1.00 92.25 168 SER A O 1
ATOM 1369 N N . ILE A 1 169 ? -14.939 3.815 -3.248 1.00 95.75 169 ILE A N 1
ATOM 1370 C CA . ILE A 1 169 ? -13.653 4.058 -2.602 1.00 95.75 169 ILE A CA 1
ATOM 1371 C C . ILE A 1 169 ? -12.549 3.867 -3.631 1.00 95.75 169 ILE A C 1
ATOM 1373 O O . ILE A 1 169 ? -12.382 2.771 -4.168 1.00 95.75 169 ILE A O 1
ATOM 1377 N N . GLU A 1 170 ? -11.782 4.924 -3.853 1.00 95.88 170 GLU A N 1
ATOM 1378 C CA . GLU A 1 170 ? -10.545 4.882 -4.621 1.00 95.88 170 GLU A CA 1
ATOM 1379 C C . GLU A 1 170 ? -9.364 4.784 -3.661 1.00 95.88 170 GLU A C 1
ATOM 1381 O O . GLU A 1 170 ? -9.355 5.427 -2.610 1.00 95.88 170 GLU A O 1
ATOM 1386 N N . TYR A 1 171 ? -8.356 3.995 -4.027 1.00 97.00 171 TYR A N 1
ATOM 1387 C CA . TYR A 1 171 ? -7.130 3.845 -3.251 1.00 97.00 171 TYR A CA 1
ATOM 1388 C C . TYR A 1 171 ? -5.903 3.808 -4.160 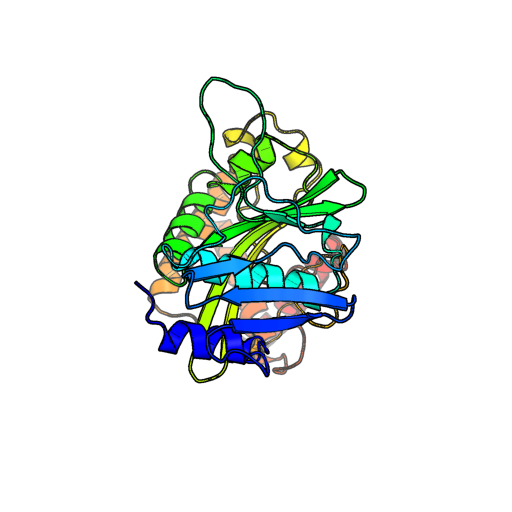1.00 97.00 171 TYR A C 1
ATOM 1390 O O . TYR A 1 171 ? -6.008 3.549 -5.359 1.00 97.00 171 TYR A O 1
ATOM 1398 N N . LYS A 1 172 ? -4.737 4.070 -3.571 1.00 97.00 172 LYS A N 1
ATOM 1399 C CA . LYS A 1 172 ? -3.429 3.827 -4.182 1.00 97.00 172 LYS A CA 1
ATOM 1400 C C . LYS A 1 172 ? -2.531 3.118 -3.178 1.00 97.00 172 LYS A C 1
ATOM 1402 O O . LYS A 1 172 ? -2.602 3.391 -1.978 1.00 97.00 172 LYS A O 1
ATOM 1407 N N . SER A 1 173 ? -1.686 2.233 -3.688 1.00 96.19 173 SER A N 1
ATOM 1408 C CA . SER A 1 173 ? -0.679 1.509 -2.918 1.00 96.19 173 SER A CA 1
ATOM 1409 C C . SER A 1 173 ? 0.639 1.528 -3.676 1.00 96.19 173 SER A C 1
ATOM 1411 O O . SER A 1 173 ? 0.789 0.791 -4.648 1.00 96.19 173 SER A O 1
ATOM 1413 N N . ASP A 1 174 ? 1.583 2.343 -3.217 1.00 97.50 174 ASP A N 1
ATOM 1414 C CA . ASP A 1 174 ? 2.933 2.396 -3.772 1.00 97.50 174 ASP A CA 1
ATOM 1415 C C . ASP A 1 174 ? 3.824 1.451 -2.970 1.00 97.50 174 ASP A C 1
ATOM 1417 O O . ASP A 1 174 ? 4.175 1.710 -1.814 1.00 97.50 174 ASP A O 1
ATOM 1421 N N . ILE A 1 175 ? 4.151 0.316 -3.577 1.00 97.75 175 ILE A N 1
ATOM 1422 C CA . ILE A 1 175 ? 4.737 -0.832 -2.893 1.00 97.75 175 ILE A CA 1
ATOM 1423 C C . ILE A 1 175 ? 6.206 -0.974 -3.278 1.00 97.75 175 ILE A C 1
ATOM 1425 O O . ILE A 1 175 ? 6.558 -1.030 -4.455 1.00 97.75 175 ILE A O 1
ATOM 1429 N N . VAL A 1 176 ? 7.073 -1.097 -2.279 1.00 97.31 176 VAL A N 1
ATOM 1430 C CA . VAL A 1 176 ? 8.486 -1.441 -2.451 1.00 97.31 176 VAL A CA 1
ATOM 1431 C C . VAL A 1 176 ? 8.699 -2.864 -1.963 1.00 97.31 176 VAL A C 1
ATOM 1433 O O . VAL A 1 176 ? 8.475 -3.161 -0.791 1.00 97.31 176 VAL A O 1
ATOM 1436 N N . LYS A 1 177 ? 9.181 -3.738 -2.848 1.00 95.62 177 LYS A N 1
ATOM 1437 C CA . LYS A 1 177 ? 9.674 -5.066 -2.470 1.00 95.62 177 LYS A CA 1
ATOM 1438 C C . LYS A 1 177 ? 11.102 -4.959 -1.949 1.00 95.62 177 LYS A C 1
ATOM 1440 O O . LYS A 1 177 ? 11.981 -4.415 -2.620 1.00 95.62 177 LYS A O 1
ATOM 1445 N N . ILE A 1 178 ? 11.338 -5.504 -0.764 1.00 96.75 178 ILE A N 1
ATOM 1446 C CA . ILE A 1 178 ? 12.660 -5.565 -0.154 1.00 96.75 178 ILE A CA 1
ATOM 1447 C C . ILE A 1 178 ? 13.406 -6.778 -0.699 1.00 96.75 178 ILE A C 1
ATOM 1449 O O . ILE A 1 178 ? 13.031 -7.925 -0.463 1.00 96.75 178 ILE A O 1
ATOM 1453 N N . THR A 1 179 ? 14.489 -6.520 -1.425 1.00 94.38 179 THR A N 1
ATOM 1454 C CA . THR A 1 179 ? 15.414 -7.565 -1.874 1.00 94.38 179 THR A CA 1
ATOM 1455 C C . THR A 1 179 ? 16.406 -7.924 -0.769 1.00 94.38 179 THR A C 1
ATOM 1457 O O . THR A 1 179 ? 16.661 -7.132 0.144 1.00 94.38 179 THR A O 1
ATOM 1460 N N . ASP A 1 180 ? 17.032 -9.098 -0.877 1.00 94.19 180 ASP A N 1
ATOM 1461 C CA . ASP A 1 180 ? 18.088 -9.512 0.057 1.00 94.19 180 ASP A CA 1
ATOM 1462 C C . ASP A 1 180 ? 19.260 -8.526 0.085 1.00 94.19 180 ASP A C 1
ATOM 1464 O O . ASP A 1 180 ? 19.852 -8.295 1.137 1.00 94.19 180 ASP A O 1
ATOM 1468 N N . GLU A 1 181 ? 19.557 -7.892 -1.050 1.00 93.50 181 GLU A N 1
ATOM 1469 C CA . GLU A 1 181 ? 20.582 -6.857 -1.136 1.00 93.50 181 GLU A CA 1
ATOM 1470 C C . GLU A 1 181 ? 20.212 -5.624 -0.307 1.00 93.50 181 GLU A C 1
ATOM 1472 O O . GLU A 1 181 ? 21.022 -5.167 0.496 1.00 93.50 181 GLU A O 1
ATOM 1477 N N . LEU A 1 182 ? 18.979 -5.113 -0.433 1.00 95.44 182 LEU A N 1
ATOM 1478 C CA . LEU A 1 182 ? 18.529 -3.966 0.365 1.00 95.44 182 LEU A CA 1
ATOM 1479 C C . LEU A 1 182 ? 18.527 -4.277 1.866 1.00 95.44 182 LEU A C 1
ATOM 1481 O O . LEU A 1 182 ? 18.826 -3.401 2.681 1.00 95.44 182 LEU A O 1
ATOM 1485 N N . ARG A 1 183 ? 18.222 -5.526 2.238 1.00 96.00 183 ARG A N 1
ATOM 1486 C CA . ARG A 1 183 ? 18.191 -5.981 3.635 1.00 96.00 183 ARG A CA 1
ATOM 1487 C C . ARG A 1 183 ? 19.560 -5.942 4.313 1.00 96.00 183 ARG A C 1
ATOM 1489 O O . ARG A 1 183 ? 19.625 -5.674 5.510 1.00 96.00 183 ARG A O 1
ATOM 1496 N N . GLN A 1 184 ? 20.639 -6.170 3.565 1.00 95.31 184 GLN A N 1
ATOM 1497 C CA . GLN A 1 184 ? 22.006 -6.213 4.099 1.00 95.31 184 GLN A CA 1
ATOM 1498 C C . GLN A 1 184 ? 22.624 -4.825 4.336 1.00 95.31 184 GLN A C 1
ATOM 1500 O O . GLN A 1 184 ? 23.655 -4.723 4.999 1.00 95.31 184 GLN A O 1
ATOM 1505 N N . LEU A 1 185 ? 22.008 -3.755 3.822 1.00 96.25 185 LEU A N 1
ATOM 1506 C CA . LEU A 1 185 ? 22.530 -2.391 3.930 1.00 96.25 185 LEU A CA 1
ATOM 1507 C C . LEU A 1 185 ? 22.312 -1.802 5.327 1.00 96.25 185 LEU A C 1
ATOM 1509 O O . LEU A 1 185 ? 21.258 -1.988 5.949 1.00 96.25 185 LEU A O 1
ATOM 1513 N N . ALA A 1 186 ? 23.311 -1.062 5.812 1.00 92.75 186 ALA A N 1
ATOM 1514 C CA . ALA A 1 186 ? 23.429 -0.718 7.228 1.00 92.75 186 ALA A CA 1
ATOM 1515 C C . ALA A 1 186 ? 22.538 0.456 7.657 1.00 92.75 186 ALA A C 1
ATOM 1517 O O . ALA A 1 186 ? 22.132 0.544 8.818 1.00 92.75 186 ALA A O 1
ATOM 1518 N N . ASN A 1 187 ? 22.256 1.386 6.745 1.00 94.38 187 ASN A N 1
ATOM 1519 C CA . ASN A 1 187 ? 21.547 2.626 7.053 1.00 94.38 187 ASN A CA 1
ATOM 1520 C C . ASN A 1 187 ? 20.607 3.062 5.918 1.00 94.38 187 ASN A C 1
ATOM 1522 O O . ASN A 1 187 ? 20.687 2.576 4.793 1.00 94.38 187 ASN A O 1
ATOM 1526 N N . VAL A 1 188 ? 19.712 4.004 6.231 1.00 95.00 188 VAL A N 1
ATOM 1527 C CA . VAL A 1 188 ? 18.683 4.513 5.305 1.00 95.00 188 VAL A CA 1
ATOM 1528 C C . VAL A 1 188 ? 19.284 5.103 4.029 1.00 95.00 188 VAL A C 1
ATOM 1530 O O . VAL A 1 188 ? 18.717 4.905 2.960 1.00 95.00 188 VAL A O 1
ATOM 1533 N N . GLU A 1 189 ? 20.419 5.800 4.121 1.00 95.31 189 GLU A N 1
ATOM 1534 C CA . GLU A 1 189 ? 21.062 6.434 2.965 1.00 95.31 189 GLU A CA 1
ATOM 1535 C C . GLU A 1 189 ? 21.558 5.389 1.961 1.00 95.31 189 GLU A C 1
ATOM 1537 O O . GLU A 1 189 ? 21.288 5.508 0.768 1.00 95.31 189 GLU A O 1
ATOM 1542 N N . GLU A 1 190 ? 22.205 4.324 2.436 1.00 95.38 190 GLU A N 1
ATOM 1543 C CA . GLU A 1 190 ? 22.621 3.200 1.594 1.00 95.38 190 GLU A CA 1
ATOM 1544 C C . GLU A 1 190 ? 21.421 2.491 0.957 1.00 95.38 190 GLU A C 1
ATOM 1546 O O . GLU A 1 190 ? 21.413 2.284 -0.258 1.00 95.38 190 GLU A O 1
ATOM 1551 N N . ILE A 1 191 ? 20.388 2.167 1.750 1.00 96.38 191 ILE A N 1
ATOM 1552 C CA . ILE A 1 191 ? 19.159 1.521 1.250 1.00 96.38 191 ILE A CA 1
ATOM 1553 C C . ILE A 1 191 ? 18.524 2.379 0.164 1.00 96.38 191 ILE A C 1
ATOM 1555 O O . ILE A 1 191 ? 18.186 1.881 -0.909 1.00 96.38 191 ILE A O 1
ATOM 1559 N N . PHE A 1 192 ? 18.382 3.678 0.429 1.00 94.94 192 PHE A N 1
ATOM 1560 C CA . PHE A 1 192 ? 17.854 4.624 -0.533 1.00 94.94 192 PHE A CA 1
ATOM 1561 C C . PHE A 1 192 ? 18.710 4.625 -1.796 1.00 94.94 192 PHE A C 1
ATOM 1563 O O . PHE A 1 192 ? 18.177 4.349 -2.864 1.00 94.94 192 PHE A O 1
ATOM 1570 N N . ASN A 1 193 ? 20.015 4.870 -1.707 1.00 91.19 193 ASN A N 1
ATOM 1571 C CA . ASN A 1 193 ? 20.888 4.954 -2.879 1.00 91.19 193 ASN A CA 1
ATOM 1572 C C . ASN A 1 193 ? 20.892 3.667 -3.718 1.00 91.19 193 ASN A C 1
ATOM 1574 O O . ASN A 1 193 ? 21.034 3.746 -4.938 1.00 91.19 193 ASN A O 1
ATOM 1578 N N . ARG A 1 194 ? 20.704 2.496 -3.092 1.00 91.88 194 ARG A N 1
ATOM 1579 C CA . ARG A 1 194 ? 20.660 1.213 -3.801 1.00 91.88 194 ARG A CA 1
ATOM 1580 C C . ARG A 1 194 ? 19.288 0.858 -4.373 1.00 91.88 194 ARG A C 1
ATOM 1582 O O . ARG A 1 194 ? 19.233 0.151 -5.381 1.00 91.88 194 ARG A O 1
ATOM 1589 N N . TRP A 1 195 ? 18.197 1.322 -3.762 1.00 93.06 195 TRP A N 1
ATOM 1590 C CA . TRP A 1 195 ? 16.840 1.073 -4.249 1.00 93.06 195 TRP A CA 1
ATOM 1591 C C . TRP A 1 195 ? 16.657 1.617 -5.670 1.00 93.06 195 TRP A C 1
ATOM 1593 O O . TRP A 1 195 ? 16.962 2.776 -5.954 1.00 93.06 195 TRP A O 1
ATOM 1603 N N . ASN A 1 196 ? 16.092 0.780 -6.541 1.00 86.12 196 ASN A N 1
ATOM 1604 C CA . ASN A 1 196 ? 15.874 1.040 -7.966 1.00 86.12 196 ASN A CA 1
ATOM 1605 C C . ASN A 1 196 ? 14.839 2.139 -8.280 1.00 86.12 196 ASN A C 1
ATOM 1607 O O . ASN A 1 196 ? 14.582 2.393 -9.454 1.00 86.12 196 ASN A O 1
ATOM 1611 N N . LYS A 1 197 ? 14.253 2.784 -7.260 1.00 87.12 197 LYS A N 1
ATOM 1612 C CA . LYS A 1 197 ? 13.236 3.843 -7.395 1.00 87.12 197 LYS A CA 1
ATOM 1613 C C . LYS A 1 197 ? 11.957 3.384 -8.100 1.00 87.12 197 LYS A C 1
ATOM 1615 O O . LYS A 1 197 ? 11.242 4.205 -8.670 1.00 87.12 197 LYS A O 1
ATOM 1620 N N . GLN A 1 198 ? 11.663 2.089 -8.064 1.00 86.56 198 GLN A N 1
ATOM 1621 C CA . GLN A 1 198 ? 10.445 1.539 -8.639 1.00 86.56 198 GLN A CA 1
ATOM 1622 C C . GLN A 1 198 ? 9.456 1.166 -7.539 1.00 86.56 198 GLN A C 1
ATOM 1624 O O . GLN A 1 198 ? 9.824 0.512 -6.558 1.00 86.56 198 GLN A O 1
ATOM 1629 N N . PHE A 1 199 ? 8.205 1.569 -7.747 1.00 92.06 199 PHE A N 1
ATOM 1630 C CA . PHE A 1 199 ? 7.055 1.080 -7.004 1.00 92.06 199 PHE A CA 1
ATOM 1631 C C . PHE A 1 199 ? 6.300 0.043 -7.834 1.00 92.06 199 PHE A C 1
ATOM 1633 O O . PHE A 1 199 ? 6.237 0.136 -9.063 1.00 92.06 199 PHE A O 1
ATOM 1640 N N . PHE A 1 200 ? 5.702 -0.924 -7.150 1.00 92.56 200 PHE A N 1
ATOM 1641 C CA . PHE A 1 200 ? 4.560 -1.661 -7.669 1.00 92.56 200 PHE A CA 1
ATOM 1642 C C . PHE A 1 200 ? 3.289 -0.948 -7.220 1.00 92.56 200 PHE A C 1
ATOM 1644 O O . PHE A 1 200 ? 3.189 -0.550 -6.065 1.00 92.56 200 PHE A O 1
ATOM 1651 N N . TYR A 1 201 ? 2.332 -0.781 -8.128 1.00 92.25 201 TYR A N 1
ATOM 1652 C CA . TYR A 1 201 ? 1.090 -0.042 -7.857 1.00 92.25 201 TYR A CA 1
ATOM 1653 C C . TYR A 1 201 ? -0.085 -0.952 -7.480 1.00 92.25 201 TYR A C 1
ATOM 1655 O O . TYR A 1 201 ? -1.191 -0.487 -7.225 1.00 92.25 201 TYR A O 1
ATOM 1663 N N . ASN A 1 202 ? 0.158 -2.261 -7.482 1.00 91.69 202 ASN A N 1
ATOM 1664 C CA . ASN A 1 202 ? -0.790 -3.321 -7.188 1.00 91.69 202 ASN A CA 1
ATOM 1665 C C . ASN A 1 202 ? -0.022 -4.526 -6.608 1.00 91.69 202 ASN A C 1
ATOM 1667 O O . ASN A 1 202 ? 1.213 -4.543 -6.575 1.00 91.69 202 ASN A O 1
ATOM 1671 N N . GLY A 1 203 ? -0.760 -5.536 -6.163 1.00 92.62 203 GLY A N 1
ATOM 1672 C CA . GLY A 1 203 ? -0.231 -6.812 -5.697 1.00 92.62 203 GLY A CA 1
ATOM 1673 C C . GLY A 1 203 ? -0.501 -7.121 -4.230 1.00 92.62 203 GLY A C 1
ATOM 1674 O O . GLY A 1 203 ? 0.109 -8.045 -3.706 1.00 92.62 203 GLY A O 1
ATOM 1675 N N . ILE A 1 204 ? -1.382 -6.371 -3.557 1.00 96.00 204 ILE A N 1
ATOM 1676 C CA . ILE A 1 204 ? -1.765 -6.606 -2.149 1.00 96.00 204 ILE A CA 1
ATOM 1677 C C . ILE A 1 204 ? -3.276 -6.817 -2.029 1.00 96.00 204 ILE A C 1
ATOM 1679 O O . ILE A 1 204 ? -3.725 -7.782 -1.407 1.00 96.00 204 ILE A O 1
ATOM 1683 N N . PHE A 1 205 ? -4.064 -5.897 -2.590 1.00 95.69 205 PHE A N 1
ATOM 1684 C CA . PHE A 1 205 ? -5.501 -5.794 -2.324 1.00 95.69 205 PHE A CA 1
ATOM 1685 C C . PHE A 1 205 ? -6.380 -6.317 -3.464 1.00 95.69 205 PHE A C 1
ATOM 1687 O O . PHE A 1 205 ? -7.599 -6.386 -3.318 1.00 95.69 205 PHE A O 1
ATOM 1694 N N . GLU A 1 206 ? -5.781 -6.736 -4.574 1.00 93.19 206 GLU A N 1
ATOM 1695 C CA . GLU A 1 206 ? -6.476 -7.307 -5.723 1.00 93.19 206 GLU A CA 1
ATOM 1696 C C . GLU A 1 206 ? -7.125 -8.643 -5.338 1.00 93.19 206 GLU A C 1
ATOM 1698 O O . GLU A 1 206 ? -6.591 -9.406 -4.531 1.00 93.19 206 GLU A O 1
ATOM 1703 N N . ASN A 1 207 ? -8.307 -8.934 -5.887 1.00 91.00 207 ASN A N 1
ATOM 1704 C CA . ASN A 1 207 ? -9.165 -10.032 -5.418 1.00 91.00 207 ASN A CA 1
ATOM 1705 C C . ASN A 1 207 ? -8.484 -11.410 -5.428 1.00 91.00 207 ASN A C 1
ATOM 1707 O O . ASN A 1 207 ? -8.687 -12.194 -4.504 1.00 91.00 207 ASN A O 1
ATOM 1711 N N . ASP A 1 208 ? -7.661 -11.682 -6.434 1.00 90.31 208 ASP A N 1
ATOM 1712 C CA . ASP A 1 208 ? -6.964 -12.950 -6.660 1.00 90.31 208 ASP A CA 1
ATOM 1713 C C . ASP A 1 208 ? -5.632 -13.089 -5.906 1.00 90.31 208 ASP A C 1
ATOM 1715 O O . ASP A 1 208 ? -5.070 -14.181 -5.854 1.00 90.31 208 ASP A O 1
ATOM 1719 N N . ILE A 1 209 ? -5.145 -12.021 -5.271 1.00 93.12 209 ILE A N 1
ATOM 172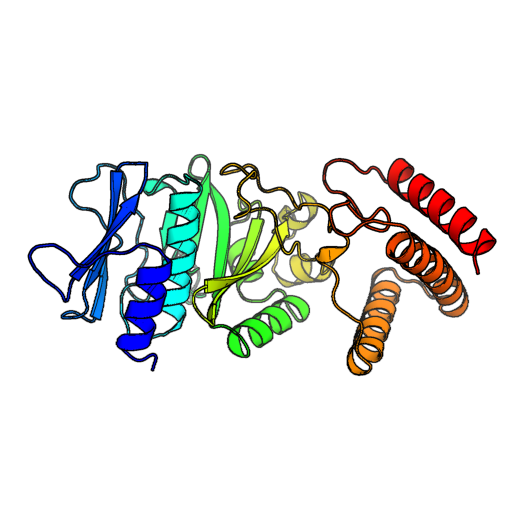0 C CA . ILE A 1 209 ? -3.942 -12.069 -4.435 1.00 93.12 209 ILE A CA 1
ATOM 1721 C C . ILE A 1 209 ? -4.311 -12.578 -3.043 1.00 93.12 209 ILE A C 1
ATOM 1723 O O . ILE A 1 209 ? -5.143 -11.987 -2.369 1.00 93.12 209 ILE A O 1
ATOM 1727 N N . LEU A 1 210 ? -3.716 -13.662 -2.561 1.00 94.94 210 LEU A N 1
ATOM 1728 C CA . LEU A 1 210 ? -3.996 -14.153 -1.205 1.00 94.94 210 LEU A CA 1
ATOM 1729 C C . LEU A 1 210 ? -3.110 -13.450 -0.155 1.00 94.94 210 LEU A C 1
ATOM 1731 O O . LEU A 1 210 ? -2.028 -12.962 -0.498 1.00 94.94 210 LEU A O 1
ATOM 1735 N N . PRO A 1 211 ? -3.526 -13.402 1.130 1.00 95.88 211 PRO A N 1
ATOM 1736 C CA . PRO A 1 211 ? -2.679 -12.898 2.208 1.00 95.88 211 PRO A CA 1
ATOM 1737 C C . PRO A 1 211 ? -1.291 -13.539 2.189 1.00 95.88 211 PRO A C 1
ATOM 1739 O O . PRO A 1 211 ? -1.158 -14.741 1.956 1.00 95.88 211 PRO A O 1
ATOM 1742 N N . TYR A 1 212 ? -0.260 -12.735 2.447 1.00 96.94 212 TYR A N 1
ATOM 1743 C CA . TYR A 1 212 ? 1.145 -13.164 2.460 1.00 96.94 212 TYR A CA 1
ATOM 1744 C C . TYR A 1 212 ? 1.714 -13.671 1.124 1.00 96.94 212 TYR A C 1
ATOM 1746 O O . TYR A 1 212 ? 2.830 -14.199 1.104 1.00 96.94 212 TYR A O 1
ATOM 1754 N N . MET A 1 213 ? 0.986 -13.490 0.017 1.00 94.56 213 MET A N 1
ATOM 1755 C CA . MET A 1 213 ? 1.427 -13.803 -1.346 1.00 94.56 213 MET A CA 1
ATOM 1756 C C . MET A 1 213 ? 1.455 -12.546 -2.221 1.00 94.56 213 MET A C 1
ATOM 1758 O O . MET A 1 213 ? 0.943 -12.547 -3.337 1.00 94.56 213 MET A O 1
ATOM 1762 N N . ILE A 1 214 ? 2.034 -11.460 -1.693 1.00 94.12 214 ILE A N 1
ATOM 1763 C CA . ILE A 1 214 ? 2.165 -10.193 -2.419 1.00 94.12 214 ILE A CA 1
ATOM 1764 C C . ILE A 1 214 ? 2.945 -10.420 -3.716 1.00 94.12 214 ILE A C 1
ATOM 1766 O O . ILE A 1 214 ? 4.080 -10.900 -3.696 1.00 94.12 214 ILE A O 1
ATOM 1770 N N . GLN A 1 215 ? 2.332 -10.055 -4.839 1.00 90.12 215 GLN A N 1
ATOM 1771 C CA . GLN A 1 215 ? 2.922 -10.179 -6.167 1.00 90.12 215 GLN A CA 1
ATOM 1772 C C . GLN A 1 215 ? 2.389 -9.071 -7.068 1.00 90.12 215 GLN A C 1
ATOM 1774 O O . GLN A 1 215 ? 1.181 -8.944 -7.254 1.00 90.12 215 GLN A O 1
ATOM 1779 N N . ALA A 1 216 ? 3.301 -8.295 -7.654 1.00 88.88 216 ALA A N 1
ATOM 1780 C CA . ALA A 1 216 ? 2.941 -7.286 -8.637 1.00 88.88 216 ALA A CA 1
ATOM 1781 C C . ALA A 1 216 ? 2.306 -7.948 -9.864 1.00 88.88 216 ALA A C 1
ATOM 1783 O O . ALA A 1 216 ? 2.872 -8.874 -10.450 1.00 88.88 216 ALA A O 1
ATOM 1784 N N . LYS A 1 217 ? 1.136 -7.457 -10.253 1.00 88.94 217 LYS A N 1
ATOM 1785 C CA . LYS A 1 217 ? 0.425 -7.871 -11.457 1.00 88.94 217 LYS A CA 1
ATOM 1786 C C . LYS A 1 217 ? 0.926 -7.066 -12.645 1.00 88.94 217 LYS A C 1
ATOM 1788 O O . LYS A 1 217 ? 1.196 -5.868 -12.534 1.00 88.94 217 LYS A O 1
ATOM 1793 N N . ALA A 1 218 ? 1.021 -7.740 -13.785 1.00 90.38 218 ALA A N 1
ATOM 1794 C CA . ALA A 1 218 ? 1.315 -7.088 -15.046 1.00 90.38 218 ALA A CA 1
ATOM 1795 C C . ALA A 1 218 ? 0.220 -6.062 -15.376 1.00 90.38 218 ALA A C 1
ATOM 1797 O O . ALA A 1 218 ? -0.964 -6.302 -15.144 1.00 90.38 218 ALA A O 1
ATOM 1798 N N . LEU A 1 219 ? 0.634 -4.923 -15.922 1.00 90.56 219 LEU A N 1
ATOM 1799 C CA . LEU A 1 219 ? -0.257 -3.881 -16.413 1.00 90.56 219 LEU A CA 1
ATOM 1800 C C . LEU A 1 219 ? -1.054 -4.399 -17.609 1.00 90.56 219 LEU A C 1
ATOM 1802 O O . LEU A 1 219 ? -0.478 -4.970 -18.545 1.00 90.56 219 LEU A O 1
ATOM 1806 N N . LEU A 1 220 ? -2.359 -4.161 -17.585 1.00 92.56 220 LEU A N 1
ATOM 1807 C CA . LEU A 1 220 ? -3.242 -4.347 -18.725 1.00 92.56 220 LEU A CA 1
ATOM 1808 C C . LEU A 1 220 ? -3.265 -3.071 -19.567 1.00 92.56 220 LEU A C 1
ATOM 1810 O O . LEU A 1 220 ? -2.964 -1.978 -19.078 1.00 92.56 220 LEU A O 1
ATOM 1814 N N . LYS A 1 221 ? -3.659 -3.181 -20.836 1.00 92.94 221 LYS A N 1
ATOM 1815 C CA . LYS A 1 221 ? -3.773 -2.005 -21.711 1.00 92.94 221 LYS A CA 1
ATOM 1816 C C . LYS A 1 221 ? -4.732 -0.950 -21.139 1.00 92.94 221 LYS A C 1
ATOM 1818 O O . LYS A 1 221 ? -4.408 0.237 -21.182 1.00 92.94 221 LYS A O 1
ATOM 1823 N N . LYS A 1 222 ? -5.851 -1.368 -20.536 1.00 91.38 222 LYS A N 1
ATOM 1824 C CA . LYS A 1 222 ? -6.816 -0.463 -19.881 1.00 91.38 222 LYS A CA 1
ATOM 1825 C C . LYS A 1 222 ? -6.276 0.284 -18.658 1.00 91.38 222 LYS A C 1
ATOM 1827 O O . LYS A 1 222 ? -6.887 1.263 -18.242 1.00 91.38 222 LYS A O 1
ATOM 1832 N N . ASP A 1 223 ? -5.162 -0.168 -18.080 1.00 88.81 223 ASP A N 1
ATOM 1833 C CA . ASP A 1 223 ? -4.554 0.471 -16.907 1.00 88.81 223 ASP A CA 1
ATOM 1834 C C . ASP A 1 223 ? -3.682 1.679 -17.295 1.00 88.81 223 ASP A C 1
ATOM 1836 O O . ASP A 1 223 ? -3.228 2.433 -16.430 1.00 88.81 223 ASP A O 1
ATOM 1840 N N . LEU A 1 224 ? -3.411 1.871 -18.592 1.00 89.94 224 LEU A N 1
ATOM 1841 C CA . LEU A 1 224 ? -2.563 2.953 -19.073 1.00 89.94 224 LEU A CA 1
ATOM 1842 C C . LEU A 1 224 ? -3.241 4.318 -18.969 1.00 89.94 224 LEU A C 1
ATOM 1844 O O . LEU A 1 224 ? -4.438 4.482 -19.195 1.00 89.94 224 LEU A O 1
ATOM 1848 N N . GLN A 1 225 ? -2.424 5.329 -18.686 1.00 86.25 225 GLN A N 1
ATOM 1849 C CA . GLN A 1 225 ? -2.834 6.727 -18.668 1.00 86.25 225 GLN A CA 1
ATOM 1850 C C . GLN A 1 225 ? -2.221 7.462 -19.857 1.00 86.25 225 GLN A C 1
ATOM 1852 O O . GLN A 1 225 ? -1.065 7.227 -20.214 1.00 86.25 225 GLN A O 1
ATOM 1857 N N . GLU A 1 226 ? -2.985 8.380 -20.446 1.00 87.12 226 GLU A N 1
ATOM 1858 C CA . GLU A 1 226 ? -2.480 9.242 -21.513 1.00 87.12 226 GLU A CA 1
ATOM 1859 C C . GLU A 1 226 ? -1.324 10.120 -21.019 1.00 87.12 226 GLU A C 1
ATOM 1861 O O . GLU A 1 226 ? -1.413 10.772 -19.974 1.00 87.12 226 GLU A O 1
ATOM 1866 N N . ILE A 1 227 ? -0.253 10.175 -21.813 1.00 85.12 227 ILE A N 1
ATOM 1867 C CA . ILE A 1 227 ? 0.901 11.038 -21.557 1.00 85.12 227 ILE A CA 1
ATOM 1868 C C . ILE A 1 227 ? 0.507 12.494 -21.822 1.00 85.12 227 ILE A C 1
ATOM 1870 O O . ILE A 1 227 ? 0.097 12.852 -22.928 1.00 85.12 227 ILE A O 1
ATOM 1874 N N . LYS A 1 228 ? 0.695 13.361 -20.826 1.00 87.38 228 LYS A N 1
ATOM 1875 C CA . LYS A 1 228 ? 0.488 14.809 -20.940 1.00 87.38 228 LYS A CA 1
ATOM 1876 C C . LYS A 1 228 ? 1.806 15.519 -21.253 1.00 87.38 228 LYS A C 1
ATOM 1878 O O . LYS A 1 228 ? 2.901 14.998 -21.044 1.00 87.38 228 LYS A O 1
ATOM 1883 N N . ILE A 1 229 ? 1.715 16.764 -21.726 1.00 80.69 229 ILE A N 1
ATOM 1884 C CA . ILE A 1 229 ? 2.893 17.593 -22.056 1.00 80.69 229 ILE A CA 1
ATOM 1885 C C . ILE A 1 229 ? 3.840 17.722 -20.850 1.00 80.69 229 ILE A C 1
ATOM 1887 O O . ILE A 1 229 ? 5.059 17.625 -21.003 1.00 80.69 229 ILE A O 1
ATOM 1891 N N . ASP A 1 230 ? 3.283 17.869 -19.647 1.00 80.12 230 ASP A N 1
ATOM 1892 C CA . ASP A 1 230 ? 4.060 18.002 -18.413 1.00 80.12 230 ASP A CA 1
ATOM 1893 C C . ASP A 1 230 ? 4.840 16.721 -18.049 1.00 80.12 230 ASP A C 1
ATOM 1895 O O . ASP A 1 230 ? 5.914 16.802 -17.442 1.00 80.12 230 ASP A O 1
ATOM 1899 N N . ASP A 1 231 ? 4.380 15.545 -18.494 1.00 80.56 231 ASP A N 1
ATOM 1900 C CA . ASP A 1 231 ? 5.035 14.260 -18.219 1.00 80.56 231 ASP A CA 1
ATOM 1901 C C . ASP A 1 231 ? 6.338 14.100 -19.004 1.00 80.56 231 ASP A C 1
ATOM 1903 O O . ASP A 1 231 ? 7.290 13.488 -18.518 1.00 80.56 231 ASP A O 1
ATOM 1907 N N . SER A 1 232 ? 6.440 14.722 -20.183 1.00 81.06 232 SER A N 1
ATOM 1908 C CA . SER A 1 232 ? 7.629 14.622 -21.043 1.00 81.06 232 SER A CA 1
ATOM 1909 C C . SER A 1 232 ? 8.899 15.076 -20.318 1.00 81.06 232 SER A C 1
ATOM 1911 O O . SER A 1 232 ? 9.945 14.425 -20.383 1.00 81.06 232 SER A O 1
ATOM 1913 N N . LYS A 1 233 ? 8.809 16.178 -19.561 1.00 81.75 233 LYS A N 1
ATOM 1914 C CA . LYS A 1 233 ? 9.936 16.694 -18.773 1.00 81.75 233 LYS A CA 1
ATOM 1915 C C . LYS A 1 233 ? 10.277 15.771 -17.602 1.00 81.75 233 LYS A C 1
ATOM 1917 O O . LYS A 1 233 ? 11.455 15.608 -17.281 1.00 81.75 233 LYS A O 1
ATOM 1922 N N . LYS A 1 234 ? 9.265 15.169 -16.969 1.00 79.88 234 LYS A N 1
ATOM 1923 C CA . LYS A 1 234 ? 9.440 14.217 -15.864 1.00 79.88 234 LYS A CA 1
ATOM 1924 C C . LYS A 1 234 ? 10.165 12.957 -16.346 1.00 79.88 234 LYS A C 1
ATOM 1926 O O . LYS A 1 234 ? 11.201 12.617 -15.779 1.00 79.88 234 LYS A O 1
ATOM 1931 N N . ILE A 1 235 ? 9.693 12.355 -17.438 1.00 83.19 235 ILE A N 1
ATOM 1932 C CA . ILE A 1 235 ? 10.285 11.159 -18.059 1.00 83.19 235 ILE A CA 1
ATOM 1933 C C . ILE A 1 235 ? 11.741 11.423 -18.461 1.00 83.19 235 ILE A C 1
ATOM 1935 O O . ILE A 1 235 ? 12.631 10.630 -18.154 1.00 83.19 235 ILE A O 1
ATOM 1939 N N . TYR A 1 236 ? 12.015 12.570 -19.090 1.00 84.38 236 TYR A N 1
ATOM 1940 C CA . TYR A 1 236 ? 13.375 12.946 -19.481 1.00 84.38 236 TYR A CA 1
ATOM 1941 C C . TYR A 1 236 ? 14.333 13.037 -18.281 1.00 84.38 236 TYR A C 1
ATOM 1943 O O . TYR A 1 236 ? 15.454 12.525 -18.331 1.00 84.38 236 TYR A O 1
ATOM 1951 N N . ASN A 1 237 ? 13.897 13.661 -17.183 1.00 82.56 237 ASN A N 1
ATOM 1952 C CA . ASN A 1 237 ? 14.715 13.779 -15.977 1.00 82.56 237 ASN A CA 1
ATOM 1953 C C . ASN A 1 237 ? 14.966 12.417 -15.318 1.00 82.56 237 ASN A C 1
ATOM 1955 O O . ASN A 1 237 ? 16.108 12.132 -14.960 1.00 82.56 237 ASN A O 1
ATOM 1959 N N . GLN A 1 238 ? 13.941 11.563 -15.228 1.00 82.19 238 GLN A N 1
ATOM 1960 C CA . GLN A 1 238 ? 14.078 10.197 -14.712 1.00 82.19 238 GLN A CA 1
ATOM 1961 C C . GLN A 1 238 ? 15.084 9.390 -15.539 1.00 82.19 238 GLN A C 1
ATOM 1963 O O . GLN A 1 238 ? 15.953 8.718 -14.987 1.00 82.19 238 GLN A O 1
ATOM 1968 N N . PHE A 1 239 ? 15.043 9.519 -16.866 1.00 86.31 239 PHE A N 1
ATOM 1969 C CA . PHE A 1 239 ? 16.016 8.861 -17.729 1.00 86.31 239 PHE A CA 1
ATOM 1970 C C . PHE A 1 239 ? 17.450 9.348 -17.476 1.00 86.31 239 PHE A C 1
ATOM 1972 O O . PHE A 1 239 ? 18.363 8.537 -17.324 1.00 86.31 239 PHE A O 1
ATOM 1979 N N . LEU A 1 240 ? 17.668 10.663 -17.355 1.00 85.19 240 LEU A N 1
ATOM 1980 C CA . LEU A 1 240 ? 18.990 11.205 -17.017 1.00 85.19 240 LEU A CA 1
ATOM 1981 C C . LEU A 1 240 ? 19.499 10.732 -15.651 1.00 85.19 240 LEU A C 1
ATOM 1983 O O . LEU A 1 240 ? 20.709 10.562 -15.472 1.00 85.19 240 LEU A O 1
ATOM 1987 N N . GLU A 1 241 ? 18.606 10.545 -14.683 1.00 81.81 241 GLU A N 1
ATOM 1988 C CA . GLU A 1 241 ? 18.956 9.962 -13.392 1.00 81.81 241 GLU A CA 1
ATOM 1989 C C . GLU A 1 241 ? 19.372 8.501 -13.541 1.00 81.81 241 GLU A C 1
ATOM 1991 O O . GLU A 1 241 ? 20.422 8.141 -13.011 1.00 81.81 241 GLU A O 1
ATOM 1996 N N . ILE A 1 242 ? 18.649 7.686 -14.316 1.00 83.38 242 ILE A N 1
ATOM 1997 C CA . ILE A 1 242 ? 19.030 6.289 -14.593 1.00 83.38 242 ILE A CA 1
ATOM 1998 C C . ILE A 1 242 ? 20.441 6.216 -15.185 1.00 83.38 242 ILE A C 1
ATOM 2000 O O . ILE A 1 242 ? 21.270 5.444 -14.699 1.00 83.38 242 ILE A O 1
ATOM 2004 N N . LEU A 1 243 ? 20.753 7.044 -16.189 1.00 87.19 243 LEU A N 1
ATOM 2005 C CA . LEU A 1 243 ? 22.088 7.060 -16.800 1.00 87.19 243 LEU A CA 1
ATOM 2006 C C . LEU A 1 243 ? 23.179 7.424 -15.789 1.00 87.19 243 LEU A C 1
ATOM 2008 O O . LEU A 1 243 ? 24.248 6.818 -15.791 1.00 87.19 243 LEU A O 1
ATOM 2012 N N . ARG A 1 244 ? 22.905 8.386 -14.901 1.00 83.00 244 ARG A N 1
ATOM 2013 C CA . ARG A 1 244 ? 23.850 8.815 -13.862 1.00 83.00 244 ARG A CA 1
ATOM 2014 C C . ARG A 1 244 ? 24.114 7.713 -12.841 1.00 83.00 244 ARG A C 1
ATOM 2016 O O . ARG A 1 244 ? 25.271 7.475 -12.516 1.00 83.00 244 ARG A O 1
ATOM 2023 N N . HIS A 1 245 ? 23.064 7.042 -12.369 1.00 76.62 245 HIS A N 1
ATOM 2024 C CA . HIS A 1 245 ? 23.184 5.952 -11.396 1.00 76.62 245 HIS A CA 1
ATOM 2025 C C . HIS A 1 245 ? 23.942 4.750 -11.970 1.00 76.62 245 HIS A C 1
ATOM 2027 O O . HIS A 1 245 ? 24.701 4.109 -11.254 1.00 76.62 245 HIS A O 1
ATOM 2033 N N . ASN A 1 246 ? 23.788 4.482 -13.269 1.00 82.88 246 ASN A N 1
ATOM 2034 C CA . ASN A 1 246 ? 24.461 3.375 -13.952 1.00 82.88 246 ASN A CA 1
ATOM 2035 C C . ASN A 1 246 ? 25.790 3.782 -14.615 1.00 82.88 246 ASN A C 1
ATOM 2037 O O . ASN A 1 246 ? 26.352 3.010 -15.387 1.00 82.88 246 ASN A O 1
ATOM 2041 N N . VAL A 1 247 ? 26.293 4.992 -14.333 1.00 86.31 247 VAL A N 1
ATOM 2042 C CA . VAL A 1 247 ? 27.579 5.506 -14.842 1.00 86.31 247 VAL A CA 1
ATOM 2043 C C . VAL A 1 247 ? 27.674 5.440 -16.380 1.00 86.31 247 VAL A C 1
ATOM 2045 O O . VAL A 1 247 ? 28.732 5.216 -16.965 1.00 86.31 247 VAL A O 1
ATOM 2048 N N . VAL A 1 248 ? 26.551 5.660 -17.069 1.00 88.94 248 VAL A N 1
ATOM 2049 C CA . VAL A 1 248 ? 26.487 5.669 -18.535 1.00 88.94 248 VAL A CA 1
ATOM 2050 C C . VAL A 1 248 ? 26.894 7.050 -19.047 1.00 88.94 248 VAL A C 1
ATOM 2052 O O . VAL A 1 248 ? 26.154 8.027 -18.919 1.00 88.94 248 VAL A O 1
ATOM 2055 N N . SER A 1 249 ? 28.092 7.140 -19.625 1.00 87.25 249 SER A N 1
ATOM 2056 C CA . SER A 1 249 ? 28.673 8.396 -20.122 1.00 87.25 249 SER A CA 1
ATOM 2057 C C . SER A 1 249 ? 28.253 8.746 -21.555 1.00 87.25 249 SER A C 1
ATOM 2059 O O . SER A 1 249 ? 28.097 9.927 -21.877 1.00 87.25 249 SER A O 1
ATOM 2061 N N . ASP A 1 250 ? 28.020 7.744 -22.406 1.00 91.44 250 ASP A N 1
ATOM 2062 C CA . ASP A 1 250 ? 27.594 7.916 -23.800 1.00 91.44 250 ASP A CA 1
ATOM 2063 C C . ASP A 1 250 ? 26.082 8.173 -23.894 1.00 91.44 250 ASP A C 1
ATOM 2065 O O . ASP A 1 250 ? 25.268 7.285 -24.167 1.00 91.44 250 ASP A O 1
ATOM 2069 N N . LYS A 1 251 ? 25.701 9.426 -23.626 1.00 88.00 251 LYS A N 1
ATOM 2070 C CA . LYS A 1 251 ? 24.303 9.864 -23.700 1.00 88.00 251 LYS A CA 1
ATOM 2071 C C . LYS A 1 251 ? 23.701 9.679 -25.100 1.00 88.00 251 LYS A C 1
ATOM 2073 O O . LYS A 1 251 ? 22.593 9.152 -25.153 1.00 88.00 251 LYS A O 1
ATOM 2078 N N . PRO A 1 252 ? 24.357 10.067 -26.216 1.00 89.62 252 PRO A N 1
ATOM 2079 C CA . PRO A 1 252 ? 23.791 9.868 -27.552 1.00 89.62 252 PRO A CA 1
ATOM 2080 C C . PRO A 1 252 ? 23.396 8.415 -27.837 1.00 89.62 252 PRO A C 1
ATOM 2082 O O . PRO A 1 252 ? 22.275 8.163 -28.277 1.00 89.62 252 PRO A O 1
ATOM 2085 N N . ASN A 1 253 ? 24.264 7.448 -27.525 1.00 89.81 253 ASN A N 1
ATOM 2086 C CA . ASN A 1 253 ? 23.932 6.037 -27.708 1.00 89.81 253 ASN A CA 1
ATOM 2087 C C . ASN A 1 253 ? 22.788 5.591 -26.785 1.00 89.81 253 ASN A C 1
ATOM 2089 O O . ASN A 1 253 ? 21.885 4.877 -27.223 1.00 89.81 253 ASN A O 1
ATOM 2093 N N . ALA A 1 254 ? 22.771 6.052 -25.532 1.00 90.25 254 ALA A N 1
ATOM 2094 C CA . ALA A 1 254 ? 21.672 5.768 -24.613 1.00 90.25 254 ALA A CA 1
ATOM 2095 C C . ALA A 1 254 ? 20.321 6.309 -25.124 1.00 90.25 254 ALA A C 1
ATOM 2097 O O . ALA A 1 254 ? 19.313 5.608 -25.038 1.00 90.25 254 ALA A O 1
ATOM 2098 N N . PHE A 1 255 ? 20.294 7.507 -25.719 1.00 87.50 255 PHE A N 1
ATOM 2099 C CA . PHE A 1 255 ? 19.094 8.042 -26.370 1.00 87.50 255 PHE A CA 1
ATOM 2100 C C . PHE A 1 255 ? 18.669 7.194 -27.574 1.00 87.50 255 PHE A C 1
ATOM 2102 O O . PHE A 1 255 ? 17.491 6.889 -27.713 1.00 87.50 255 PHE A O 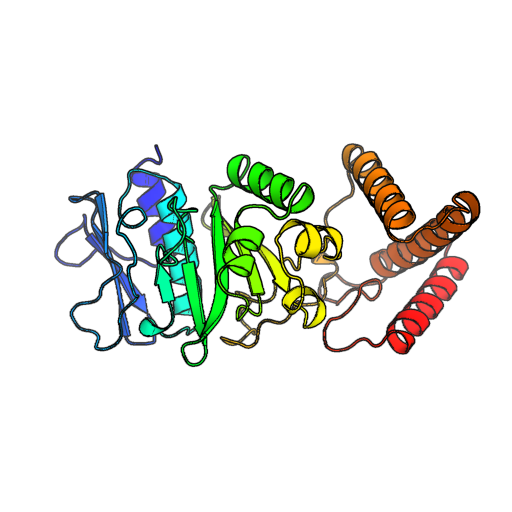1
ATOM 2109 N N . ASN A 1 256 ? 19.592 6.708 -28.405 1.00 88.38 256 ASN A N 1
ATOM 2110 C CA . ASN A 1 256 ? 19.212 5.793 -29.489 1.00 88.38 256 ASN A CA 1
ATOM 2111 C C . ASN A 1 256 ? 18.537 4.518 -28.953 1.00 88.38 256 ASN A C 1
ATOM 2113 O O . ASN A 1 256 ? 17.550 4.049 -29.517 1.00 88.38 256 ASN A O 1
ATOM 2117 N N . LYS A 1 257 ? 19.021 3.980 -27.826 1.00 90.50 257 LYS A N 1
ATOM 2118 C CA . LYS A 1 257 ? 18.371 2.841 -27.165 1.00 90.50 257 LYS A CA 1
ATOM 2119 C C . LYS A 1 257 ? 16.986 3.198 -26.625 1.00 90.50 257 LYS A C 1
ATOM 2121 O O . LYS A 1 257 ? 16.078 2.392 -26.796 1.00 90.50 257 LYS A O 1
ATOM 2126 N N . ILE A 1 258 ? 16.792 4.381 -26.033 1.00 89.25 258 ILE A N 1
ATOM 2127 C CA . ILE A 1 258 ? 15.466 4.771 -25.528 1.00 89.25 258 ILE A CA 1
ATOM 2128 C C . ILE A 1 258 ? 14.443 4.941 -26.655 1.00 89.25 258 ILE A C 1
ATOM 2130 O O . ILE A 1 258 ? 13.304 4.517 -26.498 1.00 89.25 258 ILE A O 1
ATOM 2134 N N . PHE A 1 259 ? 14.846 5.474 -27.814 1.00 89.56 259 PHE A N 1
ATOM 2135 C CA . PHE A 1 259 ? 13.953 5.574 -28.971 1.00 89.56 259 PHE A CA 1
ATOM 2136 C C . PHE A 1 259 ? 13.511 4.198 -29.472 1.00 89.56 259 PHE A C 1
ATOM 2138 O O . PHE A 1 259 ? 12.325 3.999 -29.718 1.00 89.56 259 PHE A O 1
ATOM 2145 N N . ASN A 1 260 ? 14.425 3.224 -29.529 1.00 93.25 260 ASN A N 1
ATOM 2146 C CA . ASN A 1 260 ? 14.060 1.846 -29.863 1.00 93.25 260 ASN A CA 1
ATOM 2147 C C . ASN A 1 260 ? 13.050 1.265 -28.863 1.00 93.25 260 ASN A C 1
ATOM 2149 O O . ASN A 1 260 ? 12.109 0.587 -29.263 1.00 93.25 260 ASN A O 1
ATOM 2153 N N . LEU A 1 261 ? 13.213 1.556 -27.570 1.00 94.25 261 LEU A N 1
ATOM 2154 C CA . LEU A 1 261 ? 12.264 1.130 -26.542 1.00 94.25 261 LEU A CA 1
ATOM 2155 C C . LEU A 1 261 ? 10.901 1.824 -26.679 1.00 94.25 261 LEU A C 1
ATOM 2157 O O . LEU A 1 261 ? 9.881 1.182 -26.444 1.00 94.25 261 LEU A O 1
ATOM 2161 N N . PHE A 1 262 ? 10.851 3.090 -27.103 1.00 92.50 262 PHE A N 1
ATOM 2162 C CA . PHE A 1 262 ? 9.581 3.751 -27.411 1.00 92.50 262 PHE A CA 1
ATOM 2163 C C . PHE A 1 262 ? 8.871 3.113 -28.602 1.00 92.50 262 PHE A C 1
ATOM 2165 O O . PHE A 1 262 ? 7.662 2.935 -28.532 1.00 92.50 262 PHE A O 1
ATOM 2172 N N . VAL A 1 263 ? 9.600 2.693 -29.639 1.00 94.94 263 VAL A N 1
ATOM 2173 C CA . VAL A 1 263 ? 9.013 1.922 -30.748 1.00 94.94 263 VAL A CA 1
ATOM 2174 C C . VAL A 1 263 ? 8.395 0.619 -30.233 1.00 94.94 263 VAL A C 1
ATOM 2176 O O . VAL A 1 263 ? 7.250 0.322 -30.565 1.00 94.94 263 VAL A O 1
ATOM 2179 N N . CYS A 1 264 ? 9.096 -0.121 -29.362 1.00 97.38 264 CYS A N 1
ATOM 2180 C CA . CYS A 1 264 ? 8.532 -1.316 -28.725 1.00 97.38 264 CYS A CA 1
ATOM 2181 C C . CYS A 1 264 ? 7.256 -1.002 -27.935 1.00 97.38 264 CYS A C 1
ATOM 2183 O O . CYS A 1 264 ? 6.279 -1.736 -28.048 1.00 97.38 264 CYS A O 1
ATOM 2185 N N . LYS A 1 265 ? 7.281 0.072 -27.135 1.00 95.19 265 LYS A N 1
ATOM 2186 C CA . LYS A 1 265 ? 6.162 0.497 -26.289 1.00 95.19 265 LYS A CA 1
ATOM 2187 C C . LYS A 1 265 ? 4.934 0.865 -27.115 1.00 95.19 265 LYS A C 1
ATOM 2189 O O . LYS A 1 265 ? 3.866 0.334 -26.852 1.00 95.19 265 LYS A O 1
ATOM 2194 N N . VAL A 1 266 ? 5.093 1.744 -28.105 1.00 94.88 266 VAL A N 1
ATOM 2195 C CA . VAL A 1 266 ? 3.995 2.204 -28.969 1.00 94.88 266 VAL A CA 1
ATOM 2196 C C . VAL A 1 266 ? 3.403 1.028 -29.738 1.00 94.88 266 VAL A C 1
ATOM 2198 O O . VAL A 1 266 ? 2.190 0.857 -29.745 1.00 94.88 266 VAL A O 1
ATOM 2201 N N . TYR A 1 267 ? 4.250 0.159 -30.299 1.00 97.12 267 TYR A N 1
ATOM 2202 C CA . TYR A 1 267 ? 3.769 -1.031 -30.994 1.00 97.12 267 TYR A CA 1
ATOM 2203 C C . TYR A 1 267 ? 2.946 -1.950 -30.080 1.00 97.12 267 TYR A C 1
ATOM 2205 O O . TYR A 1 267 ? 1.858 -2.379 -30.460 1.00 97.12 267 TYR A O 1
ATOM 2213 N N . ASP A 1 268 ? 3.459 -2.263 -28.887 1.00 97.38 268 ASP A N 1
ATOM 2214 C CA . ASP A 1 268 ? 2.763 -3.107 -27.911 1.00 97.38 268 ASP A CA 1
ATOM 2215 C C . ASP A 1 268 ? 1.419 -2.494 -27.500 1.00 97.38 268 ASP A C 1
ATOM 2217 O O . ASP A 1 268 ? 0.396 -3.171 -27.470 1.00 97.38 268 ASP A O 1
ATOM 2221 N N . GLU A 1 269 ? 1.408 -1.188 -27.261 1.00 95.50 269 GLU A N 1
ATOM 2222 C CA . GLU A 1 269 ? 0.216 -0.436 -26.904 1.00 95.50 269 GLU A CA 1
ATOM 2223 C C . GLU A 1 269 ? -0.843 -0.386 -28.007 1.00 95.50 269 GLU A C 1
ATOM 2225 O O . GLU A 1 269 ? -2.026 -0.463 -27.684 1.00 95.50 269 GLU A O 1
ATOM 2230 N N . ASP A 1 270 ? -0.455 -0.246 -29.271 1.00 95.25 270 ASP A N 1
ATOM 2231 C CA . ASP A 1 270 ? -1.388 -0.156 -30.401 1.00 95.25 270 ASP A CA 1
ATOM 2232 C C . ASP A 1 270 ? -1.993 -1.520 -30.776 1.00 95.25 270 ASP A C 1
ATOM 2234 O O . ASP A 1 270 ? -3.044 -1.583 -31.415 1.00 95.25 270 ASP A O 1
ATOM 2238 N N . ASN A 1 271 ? -1.330 -2.619 -30.399 1.00 95.94 271 ASN A N 1
ATOM 2239 C CA . ASN A 1 271 ? -1.671 -3.975 -30.842 1.00 95.94 271 ASN A CA 1
ATOM 2240 C C . ASN A 1 271 ? -2.153 -4.905 -29.714 1.00 95.94 271 ASN A C 1
ATOM 2242 O O . ASN A 1 271 ? -2.424 -6.076 -29.982 1.00 95.94 271 ASN A O 1
ATOM 2246 N N . THR A 1 272 ? -2.266 -4.409 -28.481 1.00 96.31 272 THR A N 1
ATOM 2247 C CA . THR A 1 272 ? -2.789 -5.161 -27.327 1.00 96.31 272 THR A CA 1
ATOM 2248 C C . THR A 1 272 ? -4.214 -4.719 -27.022 1.00 96.31 272 THR A C 1
ATOM 2250 O O . THR A 1 272 ? -4.509 -3.523 -27.034 1.00 96.31 272 THR A O 1
ATOM 2253 N N . THR A 1 273 ? -5.109 -5.667 -26.746 1.00 95.88 273 THR A N 1
ATOM 2254 C CA . THR A 1 273 ? -6.496 -5.341 -26.382 1.00 95.88 273 THR A CA 1
ATOM 2255 C C . THR A 1 273 ? -6.613 -4.899 -24.920 1.00 95.88 273 THR A C 1
ATOM 2257 O O . THR A 1 273 ? -5.768 -5.233 -24.094 1.00 95.88 273 THR A O 1
ATOM 2260 N N . ASP A 1 274 ? -7.669 -4.152 -24.581 1.00 92.88 274 ASP A N 1
ATOM 2261 C CA . ASP A 1 274 ? -7.840 -3.499 -23.268 1.00 92.88 274 ASP A CA 1
ATOM 2262 C C . ASP A 1 274 ? -7.683 -4.435 -22.055 1.00 92.88 274 ASP A C 1
ATOM 2264 O O . ASP A 1 274 ? -7.130 -4.032 -21.029 1.00 92.88 274 ASP A O 1
ATOM 2268 N N . ASP A 1 275 ? -8.140 -5.683 -22.171 1.00 93.94 275 ASP A N 1
ATOM 2269 C CA . ASP A 1 275 ? -8.112 -6.682 -21.096 1.00 93.94 275 ASP A CA 1
ATOM 2270 C C . ASP A 1 275 ? -6.875 -7.600 -21.125 1.00 93.94 275 ASP A C 1
ATOM 2272 O O . ASP A 1 275 ? -6.753 -8.489 -20.279 1.00 93.94 275 ASP A O 1
ATOM 2276 N N . GLU A 1 276 ? -5.953 -7.401 -22.068 1.00 94.88 276 GLU A N 1
ATOM 2277 C CA . GLU A 1 276 ? -4.722 -8.184 -22.188 1.00 94.88 276 GLU A CA 1
ATOM 2278 C C . GLU A 1 276 ? -3.529 -7.505 -21.502 1.00 94.88 276 GLU A C 1
ATOM 2280 O O . GLU A 1 276 ? -3.403 -6.277 -21.452 1.00 94.88 276 GLU A O 1
ATOM 2285 N N . GLU A 1 277 ? -2.625 -8.332 -20.968 1.00 94.62 277 GLU A N 1
ATOM 2286 C CA . GLU A 1 277 ? -1.370 -7.868 -20.381 1.00 94.62 277 GLU A CA 1
ATOM 2287 C C . GLU A 1 277 ? -0.426 -7.330 -21.453 1.00 94.62 277 GLU A C 1
ATOM 2289 O O . GLU A 1 277 ? -0.078 -8.034 -22.403 1.00 94.62 277 GLU A O 1
ATOM 2294 N N . LEU A 1 278 ? 0.107 -6.134 -21.218 1.00 95.38 278 LEU A N 1
ATOM 2295 C CA . LEU A 1 278 ? 1.131 -5.544 -22.074 1.00 95.38 278 LEU A CA 1
ATOM 2296 C C . LEU A 1 278 ? 2.407 -6.399 -22.064 1.00 95.38 278 LEU A C 1
ATOM 2298 O O . LEU A 1 278 ? 2.801 -6.968 -21.036 1.00 95.38 278 LEU A O 1
ATOM 2302 N N . SER A 1 279 ? 3.089 -6.480 -23.200 1.00 95.31 279 SER A N 1
ATOM 2303 C CA . SER A 1 279 ? 4.374 -7.174 -23.320 1.00 95.31 279 SER A CA 1
ATOM 2304 C C . SER A 1 279 ? 5.561 -6.275 -22.963 1.00 95.31 279 SER A C 1
ATOM 2306 O O . SER A 1 279 ? 6.594 -6.773 -22.504 1.00 95.31 279 SER A O 1
ATOM 2308 N N . PHE A 1 280 ? 5.440 -4.958 -23.144 1.00 95.81 280 PHE A N 1
ATOM 2309 C CA . PHE A 1 280 ? 6.469 -3.961 -22.855 1.00 95.81 280 PHE A CA 1
ATOM 2310 C C . PHE A 1 280 ? 6.489 -3.584 -21.364 1.00 95.81 280 PHE A C 1
ATOM 2312 O O . PHE A 1 280 ? 6.219 -2.457 -20.955 1.00 95.81 280 PHE A O 1
ATOM 2319 N N . GLN A 1 281 ? 6.806 -4.562 -20.524 1.00 92.38 281 GLN A N 1
ATOM 2320 C CA . GLN A 1 281 ? 6.991 -4.399 -19.083 1.00 92.38 281 GLN A CA 1
ATOM 2321 C C . GLN A 1 281 ? 7.790 -5.571 -18.523 1.00 92.38 281 GLN A C 1
ATOM 2323 O O . GLN A 1 281 ? 7.851 -6.623 -19.157 1.00 92.38 281 GLN A O 1
ATOM 2328 N N . TRP A 1 282 ? 8.368 -5.405 -17.335 1.00 90.69 282 TRP A N 1
ATOM 2329 C CA . TRP A 1 282 ? 8.897 -6.524 -16.556 1.00 90.69 282 TRP A CA 1
ATOM 2330 C C . TRP A 1 282 ? 7.753 -7.224 -15.810 1.00 90.69 282 TRP A C 1
ATOM 2332 O O . TRP A 1 282 ? 6.994 -6.566 -15.098 1.00 90.69 282 TRP A O 1
ATOM 2342 N N . LYS A 1 283 ? 7.631 -8.544 -15.964 1.00 90.44 283 LYS A N 1
ATOM 2343 C CA . LYS A 1 283 ? 6.605 -9.390 -15.344 1.00 90.44 283 LYS A CA 1
ATOM 2344 C C . LYS A 1 283 ? 7.211 -10.185 -14.187 1.00 90.44 283 LYS A C 1
ATOM 2346 O O . LYS A 1 283 ? 7.942 -11.158 -14.386 1.00 90.44 283 LYS A O 1
ATOM 2351 N N . GLU A 1 284 ? 6.896 -9.763 -12.966 1.00 84.19 284 GLU A N 1
ATOM 2352 C CA . GLU A 1 284 ? 7.486 -10.318 -11.747 1.00 84.19 284 GLU A CA 1
ATOM 2353 C C . GLU A 1 284 ? 7.121 -11.797 -11.540 1.00 84.19 284 GLU A C 1
ATOM 2355 O O . GLU A 1 284 ? 5.953 -12.188 -11.573 1.00 84.19 284 GLU A O 1
ATOM 2360 N N . GLY A 1 285 ? 8.136 -12.631 -11.298 1.00 83.38 285 GLY A N 1
ATOM 2361 C CA . GLY A 1 285 ? 7.974 -14.082 -11.141 1.00 83.38 285 GLY A CA 1
ATOM 2362 C C . GLY A 1 285 ? 7.838 -14.860 -12.456 1.00 83.38 285 GLY A C 1
ATOM 2363 O O . GLY A 1 285 ? 7.772 -16.086 -12.416 1.00 83.38 285 GLY A O 1
ATOM 2364 N N . ILE A 1 286 ? 7.827 -14.171 -13.602 1.00 89.00 286 ILE A N 1
ATOM 2365 C CA . ILE A 1 286 ? 7.784 -14.779 -14.941 1.00 89.00 286 ILE A CA 1
ATOM 2366 C C . ILE A 1 286 ? 9.094 -14.519 -15.687 1.00 89.00 286 ILE A C 1
ATOM 2368 O O . ILE A 1 286 ? 9.652 -15.432 -16.295 1.00 89.00 286 ILE A O 1
ATOM 2372 N N . ASP A 1 287 ? 9.590 -13.284 -15.648 1.00 92.44 287 ASP A N 1
ATOM 2373 C CA . ASP A 1 287 ? 10.741 -12.894 -16.451 1.00 92.44 287 ASP A CA 1
ATOM 2374 C C . ASP A 1 287 ? 12.081 -13.306 -15.838 1.00 92.44 287 ASP A C 1
ATOM 2376 O O . ASP A 1 287 ? 12.361 -13.096 -14.657 1.00 92.44 287 ASP A O 1
ATOM 2380 N N . THR A 1 288 ? 12.959 -13.805 -16.707 1.00 93.75 288 THR A N 1
ATOM 2381 C CA . THR A 1 288 ? 14.412 -13.682 -16.557 1.00 93.75 288 THR A CA 1
ATOM 2382 C C . THR A 1 288 ? 14.923 -12.591 -17.498 1.00 93.75 288 THR A C 1
ATOM 2384 O O . THR A 1 288 ? 14.193 -12.123 -18.379 1.00 93.75 288 THR A O 1
ATOM 2387 N N . TYR A 1 289 ? 16.188 -12.188 -17.354 1.00 91.12 289 TYR A N 1
ATOM 2388 C CA . TYR A 1 289 ? 16.793 -11.219 -18.271 1.00 91.12 289 TYR A CA 1
ATOM 2389 C C . TYR A 1 289 ? 16.723 -11.683 -19.730 1.00 91.12 289 TYR A C 1
ATOM 2391 O O . TYR A 1 289 ? 16.422 -10.881 -20.607 1.00 91.12 289 TYR A O 1
ATOM 2399 N N . GLU A 1 290 ? 16.948 -12.970 -19.989 1.00 94.94 290 GLU A N 1
ATOM 2400 C CA . GLU A 1 290 ? 16.898 -13.560 -21.327 1.00 94.94 290 GLU A CA 1
ATOM 2401 C C . GLU A 1 290 ? 15.487 -13.472 -21.913 1.00 94.94 290 GLU A C 1
ATOM 2403 O O . GLU A 1 290 ? 15.309 -12.930 -23.001 1.00 94.94 290 GLU A O 1
ATOM 2408 N N . ILE A 1 291 ? 14.475 -13.912 -21.153 1.00 96.06 291 ILE A N 1
ATOM 2409 C CA . ILE A 1 291 ? 13.065 -13.864 -21.574 1.00 96.06 291 ILE A CA 1
ATOM 2410 C C . ILE A 1 291 ? 12.644 -12.424 -21.880 1.00 96.06 291 ILE A C 1
ATOM 2412 O O . ILE A 1 291 ? 11.996 -12.161 -22.898 1.00 96.06 291 ILE A O 1
ATOM 2416 N N . PHE A 1 292 ? 13.022 -11.481 -21.015 1.00 95.44 292 PHE A N 1
ATOM 2417 C CA . PHE A 1 292 ? 12.668 -10.081 -21.195 1.00 95.44 292 PHE A CA 1
ATOM 2418 C C . PHE A 1 292 ? 13.345 -9.472 -22.430 1.00 95.44 292 PHE A C 1
ATOM 2420 O O . PHE A 1 292 ? 12.684 -8.806 -23.227 1.00 95.44 292 PHE A O 1
ATOM 2427 N N . ILE A 1 293 ? 14.639 -9.733 -22.638 1.00 94.56 293 ILE A N 1
ATOM 2428 C CA . ILE A 1 293 ? 15.382 -9.239 -23.806 1.00 94.56 293 ILE A CA 1
ATOM 2429 C C . ILE A 1 293 ? 14.844 -9.841 -25.107 1.00 94.56 293 ILE A C 1
ATOM 2431 O O . ILE A 1 293 ? 14.662 -9.109 -26.082 1.00 94.56 293 ILE A O 1
ATOM 2435 N N . ASP A 1 294 ? 14.530 -11.136 -25.130 1.00 96.75 294 ASP A N 1
ATOM 2436 C CA . ASP A 1 294 ? 13.927 -11.781 -26.297 1.00 96.75 294 ASP A CA 1
ATOM 2437 C C . ASP A 1 294 ? 12.564 -11.165 -26.628 1.00 96.75 294 ASP A C 1
ATOM 2439 O O . ASP A 1 294 ? 12.293 -10.834 -27.788 1.00 96.75 294 ASP A O 1
ATOM 2443 N N . ARG A 1 295 ? 11.733 -10.908 -25.609 1.00 96.94 295 ARG A N 1
ATOM 2444 C CA . ARG A 1 295 ? 10.453 -10.210 -25.785 1.00 96.94 295 ARG A CA 1
ATOM 2445 C C . ARG A 1 295 ? 10.645 -8.799 -26.343 1.00 96.94 295 ARG A C 1
ATOM 2447 O O . ARG A 1 295 ? 9.945 -8.427 -27.285 1.00 96.94 295 ARG A O 1
ATOM 2454 N N . LEU A 1 296 ? 11.615 -8.038 -25.833 1.00 96.62 296 LEU A N 1
ATOM 2455 C CA . LEU A 1 296 ? 11.940 -6.706 -26.354 1.00 96.62 296 LEU A CA 1
ATOM 2456 C C . LEU A 1 296 ? 12.422 -6.744 -27.810 1.00 96.62 296 LEU A C 1
ATOM 2458 O O . LEU A 1 296 ? 12.022 -5.887 -28.594 1.00 96.62 296 LEU A O 1
ATOM 2462 N N . ASN A 1 297 ? 13.232 -7.732 -28.197 1.00 95.94 297 ASN A N 1
ATOM 2463 C CA . ASN A 1 297 ? 13.693 -7.890 -29.580 1.00 95.94 297 ASN A CA 1
ATOM 2464 C C . ASN A 1 297 ? 12.535 -8.200 -30.538 1.00 95.94 297 ASN A C 1
ATOM 2466 O O . ASN A 1 297 ? 12.488 -7.662 -31.647 1.00 95.94 297 ASN A O 1
ATOM 2470 N N . ILE A 1 298 ? 11.586 -9.040 -30.112 1.00 96.94 298 ILE A N 1
ATOM 2471 C CA . ILE A 1 298 ? 10.377 -9.347 -30.888 1.00 96.94 298 ILE A CA 1
ATOM 2472 C C . ILE A 1 298 ? 9.524 -8.088 -31.066 1.00 96.94 298 ILE A C 1
ATOM 2474 O O . ILE A 1 298 ? 9.116 -7.793 -32.191 1.00 96.94 298 ILE A O 1
ATOM 2478 N N . LEU A 1 299 ? 9.279 -7.340 -29.985 1.00 97.50 299 LEU A N 1
ATOM 2479 C CA . LEU A 1 299 ? 8.530 -6.082 -30.040 1.00 97.50 299 LEU A CA 1
ATOM 2480 C C . LEU A 1 299 ? 9.218 -5.060 -30.942 1.00 97.50 299 LEU A C 1
ATOM 2482 O O . LEU A 1 299 ? 8.559 -4.453 -31.779 1.00 97.50 299 LEU A O 1
ATOM 2486 N N . TYR A 1 300 ? 10.539 -4.918 -30.829 1.00 96.88 300 TYR A N 1
ATOM 2487 C CA . TYR A 1 300 ? 11.304 -3.986 -31.650 1.00 96.88 300 TYR A CA 1
ATOM 2488 C C . TYR A 1 300 ? 11.198 -4.329 -33.133 1.00 96.88 300 TYR A C 1
ATOM 2490 O O . TYR A 1 300 ? 10.888 -3.460 -33.940 1.00 96.88 300 TYR A O 1
ATOM 2498 N N . LYS A 1 301 ? 11.405 -5.604 -33.492 1.00 96.69 301 LYS A N 1
ATOM 2499 C CA . LYS A 1 301 ? 11.288 -6.063 -34.879 1.00 96.69 301 LYS A CA 1
ATOM 2500 C C . LYS A 1 301 ? 9.907 -5.741 -35.448 1.00 96.69 301 LYS A C 1
ATOM 2502 O O . LYS A 1 301 ? 9.817 -5.155 -36.518 1.00 96.69 301 LYS A O 1
ATOM 2507 N N . LYS A 1 302 ? 8.846 -6.088 -34.716 1.00 97.12 302 LYS A N 1
ATOM 2508 C CA . LYS A 1 302 ? 7.474 -5.813 -35.152 1.00 97.12 302 LYS A CA 1
ATOM 2509 C C . LYS A 1 302 ? 7.190 -4.313 -35.252 1.00 97.12 302 LYS A C 1
ATOM 2511 O O . LYS A 1 302 ? 6.571 -3.891 -36.220 1.00 97.12 302 LYS A O 1
ATOM 2516 N N . GLY A 1 303 ? 7.661 -3.515 -34.297 1.00 96.38 303 GLY A N 1
ATOM 2517 C CA . GLY A 1 303 ? 7.508 -2.063 -34.328 1.00 96.38 303 GLY A CA 1
ATOM 2518 C C . GLY A 1 303 ? 8.200 -1.430 -35.536 1.00 96.38 303 GLY A C 1
ATOM 2519 O O . GLY A 1 303 ? 7.571 -0.661 -36.247 1.00 96.38 303 GLY A O 1
ATOM 2520 N N . MET A 1 304 ? 9.443 -1.821 -35.834 1.00 95.38 304 MET A N 1
ATOM 2521 C CA . MET A 1 304 ? 10.180 -1.344 -37.015 1.00 95.38 304 MET A CA 1
ATOM 2522 C C . MET A 1 304 ? 9.544 -1.757 -38.352 1.00 95.38 304 MET A C 1
ATOM 2524 O O . MET A 1 304 ? 9.751 -1.086 -39.356 1.00 95.38 304 MET A O 1
ATOM 2528 N N . ASP A 1 305 ? 8.798 -2.864 -38.390 1.00 94.19 305 ASP A N 1
ATOM 2529 C CA . ASP A 1 305 ? 8.056 -3.272 -39.590 1.00 94.19 305 ASP A CA 1
ATOM 2530 C C . ASP A 1 305 ? 6.774 -2.426 -39.796 1.00 94.19 305 ASP A C 1
ATOM 2532 O O . ASP A 1 305 ? 6.228 -2.408 -40.899 1.00 94.19 305 ASP A O 1
ATOM 2536 N N . ASN A 1 306 ? 6.278 -1.744 -38.751 1.00 91.31 306 ASN A N 1
ATOM 2537 C CA . ASN A 1 306 ? 5.018 -0.983 -38.764 1.00 91.31 306 ASN A CA 1
ATOM 2538 C C . ASN A 1 306 ? 5.195 0.550 -38.775 1.00 91.31 306 ASN A C 1
ATOM 2540 O O . ASN A 1 306 ? 4.246 1.244 -39.150 1.00 91.31 306 ASN A O 1
ATOM 2544 N N . TYR A 1 307 ? 6.368 1.076 -38.402 1.00 87.94 307 TYR A N 1
ATOM 2545 C CA . TYR A 1 307 ? 6.687 2.514 -38.355 1.00 87.94 307 TYR A CA 1
ATOM 2546 C C . TYR A 1 307 ? 8.023 2.814 -39.040 1.00 87.94 307 TYR A C 1
ATOM 2548 O O . TYR A 1 307 ? 8.101 3.857 -39.730 1.00 87.94 307 TYR A O 1
#

Secondary structure (DSSP, 8-state):
---HHHHHHHHHHTT-EEETTEEEEEEEE-TTS-EEEEETTTTEEE---TT-SS--EES-STTSBSSSTHHHHHHHHHHHHHHHT--GGGEEEEE----SSS----EEEEEEETTEEEEEEEE--TTHHHHHHHHHHHHH-HHHHHHHTT-TT-SEEEEEEEEEETTEEEEEEEEEE--HHHHH-SSHHHHHHHS----BS-SSSSTTPPTT---PPPPBGGG--PPPHHHHHHHHHHHHHHHHHTT---HHHHHHHHHHHHHHHHHHHHHS-TTSBPSSS--TTT--HHHHHHHHHHHHHHHHHH-

Organism: NCBI:txid2838699

pLDDT: mean 92.34, std 8.3, range [41.19, 98.88]

Sequence (307 aa):
MINNQQIVEFISAMGYKPSSNNSDYYIKRYMCGYEICVDFKKEQICYIDTKSSEQIILGDTTTSNFKNSENFVVLECVNRLLEKGYAPNSIVLENKWGLGHKEKGKLDILVLKDAHAYLMIECKTWGNEFDKEESRMYKNGGQLFTYFNQDKNAEYLCLYTSHFNNGSIEYKSDIVKITDELRQLANVEEIFNRWNKQFFYNGIFENDILPYMIQAKALLKKDLQEIKIDDSKKIYNQFLEILRHNVVSDKPNAFNKIFNLFVCKVYDEDNTTDDEELSFQWKEGIDTYEIFIDRLNILYKKGMDNY